Protein AF-A0A8S1JAG7-F1 (afdb_monomer_lite)

Sequence (318 aa):
MGDDEFESVVHGIMQAARVKKLKTREDKMRYVFERLDRDQSGTLTTHEIVHLARKLDPTADEAKIKESMRFLDKDGSDSVNEDEFVDTMVHFLRVIESQEDFDRTVAMLLQSTPPQSAKRFDEKIPRKYAALVSALPTTDVAKQILAEDVIAAMVDPSSNIALVDARRPEERAVSTIPNSVPVHLERDSSAPYGYRVAIQDAHGFDFLYETSPSSEDGGKSGLHTIIVAFCNTGERGGAAALSLSEHLCRKVHNLYGGLIHYFNIGGRLVDSEGQDIEALHPGSRKMAGYIVRKNCFPLLSLPADDRPPLLGQRLDQR

Organism: NCBI:txid121088

pLDDT: mean 76.04, std 18.07, range [33.41, 98.19]

Radius of gyration: 22.69 Å; chains: 1; bounding box: 54×62×62 Å

Foldseek 3Di:
DDPVVVVQVVVLVVLLVVLVVDDDLLSLQLSLVVQLPPVPPQWHALVSLVVLCCLVPVPQDPVNSVVVQPQLCPVPPNIHGSVSRSVSVVVVCPVPPDPVVSSVVSSSSNDPDFDPVLVVQCVVADVVLSVVLVPAPLNRPFAADELVVVVVLVPDPLHAEAEEELEDPVQVQFKDAPRHHYWYWDQDPPQPQRTATDPVPVVRVVCVDVSWDDPPDPDDDTHDYAAEFFYLQQNSSSSCQVNCCVVVVHHYHYHHRGPLRSLQVPRFIAHPVRHTDQAGDLVAPVSVVRRPDDHPHDRVPHDPDPDDPPPDDPPPDD

InterPro domains:
  IPR001763 Rhodanese-like domain [PF00581] (159-259)
  IPR001763 Rhodanese-like domain [PS50206] (157-271)
  IPR001763 Rhodanese-like domain [SM00450] (147-268)
  IPR002048 EF-hand domain [PF13499] (26-87)
  IPR002048 EF-hand domain [PS50222] (24-59)
  IPR002048 EF-hand domain [PS50222] (60-95)
  IPR002048 EF-hand domain [SM00054] (28-56)
  IPR002048 EF-hand domain [SM00054] (64-92)
  IPR002048 EF-hand domain [cd00051] (28-89)
  IPR011992 EF-hand domain pair [SSF47473] (5-93)
  IPR018247 EF-Hand 1, calcium-binding site [PS00018] (37-49)
  IPR018247 EF-Hand 1, calcium-binding site [PS00018] (73-85)
  IPR036873 Rhodanese-like domain superfamily [G3DSA:3.40.250.10] (128-271)
  IPR036873 Rhodanese-like domain superfamily [SSF52821] (134-273)

Secondary structure (DSSP, 8-state):
--HHHHHHHHHHHHHHHHHTT--SHHHHHHHHHHHH-SS--SEEEHHHHHHHHHHH-TT--HHHHHHHHHHH-SS--SEEEHHHHHHHHHHHGGG---HHHHHHHHHHHH-SS--THHHHHHTTS-HHHHHHHTTSTTTTTSPEE-HHHHHHHHH-TT--EEEEE-S-HHHHTT-B-TTPEE--EEE-TTSTTSEEE-TT-HHHHHHHHHTS--TTS-SS-----EEEEE-SSSHHHHHHHHHHHHHHTS-EEEETTHHHHHHHTT---B-TTS-B------SSHHHHTT--S---S-GGGS-S--PPPPTT------

Structure (mmCIF, N/CA/C/O backbone):
data_AF-A0A8S1JAG7-F1
#
_entry.id   AF-A0A8S1JAG7-F1
#
loop_
_atom_site.group_PDB
_atom_site.id
_atom_site.type_symbol
_atom_site.label_atom_id
_atom_site.label_alt_id
_atom_site.label_comp_id
_atom_site.label_asym_id
_atom_site.label_entity_id
_atom_site.label_seq_id
_atom_site.pdbx_PDB_ins_code
_atom_site.Cartn_x
_atom_site.Cartn_y
_atom_site.Cartn_z
_atom_site.occupancy
_atom_site.B_iso_or_equiv
_atom_site.auth_seq_id
_atom_site.auth_comp_id
_atom_site.auth_asym_id
_atom_site.auth_atom_id
_atom_site.pdbx_PDB_model_num
ATOM 1 N N . MET A 1 1 ? -24.283 -5.681 -11.793 1.00 46.06 1 MET A N 1
ATOM 2 C CA . MET A 1 1 ? -24.402 -5.218 -10.403 1.00 46.06 1 MET A CA 1
ATOM 3 C C . MET A 1 1 ? -25.369 -6.190 -9.768 1.00 46.06 1 MET A C 1
ATOM 5 O O . MET A 1 1 ? -26.485 -6.281 -10.261 1.00 46.06 1 MET A O 1
ATOM 9 N N . GLY A 1 2 ? -24.877 -7.058 -8.888 1.00 48.06 2 GLY A N 1
ATOM 10 C CA . GLY A 1 2 ? -25.733 -8.043 -8.222 1.00 48.06 2 GLY A CA 1
ATOM 11 C C . GLY A 1 2 ? -26.540 -7.362 -7.122 1.00 48.06 2 GLY A C 1
ATOM 12 O O . GLY A 1 2 ? -26.073 -6.370 -6.561 1.00 48.06 2 GLY A O 1
ATOM 13 N N . ASP A 1 3 ? -27.722 -7.884 -6.818 1.00 42.94 3 ASP A N 1
ATOM 14 C CA . ASP A 1 3 ? -28.602 -7.327 -5.785 1.00 42.94 3 ASP A CA 1
ATOM 15 C C . ASP A 1 3 ? -27.893 -7.255 -4.413 1.00 42.94 3 ASP A C 1
ATOM 17 O O . ASP A 1 3 ? -28.039 -6.272 -3.693 1.00 42.94 3 ASP A O 1
ATOM 21 N N . ASP A 1 4 ? -26.981 -8.189 -4.122 1.00 39.34 4 ASP A N 1
ATOM 22 C CA . ASP A 1 4 ? -26.162 -8.208 -2.897 1.00 39.34 4 ASP A CA 1
ATOM 23 C C . ASP A 1 4 ? -25.156 -7.041 -2.795 1.00 39.34 4 ASP A C 1
ATOM 25 O O . ASP A 1 4 ? -24.875 -6.520 -1.713 1.00 39.34 4 ASP A O 1
ATOM 29 N N . GLU A 1 5 ? -24.606 -6.600 -3.931 1.00 40.72 5 GLU A N 1
ATOM 30 C CA . GLU A 1 5 ? -23.675 -5.466 -3.998 1.00 40.72 5 GLU A CA 1
ATOM 31 C C . GLU A 1 5 ? -24.427 -4.146 -3.784 1.00 40.72 5 GLU A C 1
ATOM 33 O O . GLU A 1 5 ? -23.944 -3.240 -3.103 1.00 40.72 5 GLU A O 1
ATOM 38 N N . PHE A 1 6 ? -25.641 -4.055 -4.331 1.00 42.03 6 PHE A N 1
ATOM 39 C CA . PHE A 1 6 ? -26.518 -2.903 -4.164 1.00 42.03 6 PHE A CA 1
ATOM 40 C C . PHE A 1 6 ? -27.013 -2.776 -2.717 1.00 42.03 6 PHE A C 1
ATOM 42 O O . PHE A 1 6 ? -26.904 -1.694 -2.138 1.00 42.03 6 PHE A O 1
ATOM 49 N N . GLU A 1 7 ? -27.453 -3.873 -2.098 1.00 45.03 7 GLU A N 1
ATOM 50 C CA . GLU A 1 7 ? -27.903 -3.895 -0.700 1.00 45.03 7 GLU A CA 1
ATOM 51 C C . GLU A 1 7 ? -26.780 -3.539 0.282 1.00 45.03 7 GLU A C 1
ATOM 53 O O . GLU A 1 7 ? -26.973 -2.727 1.189 1.00 45.03 7 GLU A O 1
ATOM 58 N N . SER A 1 8 ? -25.562 -4.045 0.064 1.00 47.75 8 SER A N 1
ATOM 59 C CA . SER A 1 8 ? -24.396 -3.689 0.883 1.00 47.75 8 SER A CA 1
ATOM 60 C C . SER A 1 8 ? -24.064 -2.189 0.801 1.00 47.75 8 SER A C 1
ATOM 62 O O . SER A 1 8 ? -23.798 -1.536 1.817 1.00 47.75 8 SER A O 1
ATOM 64 N N . VAL A 1 9 ? -24.157 -1.600 -0.397 1.00 47.28 9 VAL A N 1
ATOM 65 C CA . VAL A 1 9 ? -23.918 -0.165 -0.621 1.00 47.28 9 VAL A CA 1
ATOM 66 C C . VAL A 1 9 ? -25.014 0.693 0.012 1.00 47.28 9 VAL A C 1
ATOM 68 O O . VAL A 1 9 ? -24.701 1.674 0.691 1.00 47.28 9 VAL A O 1
ATOM 71 N N . VAL A 1 10 ? -26.287 0.333 -0.165 1.00 50.06 10 VAL A N 1
ATOM 72 C CA . VAL A 1 10 ? -27.428 1.037 0.444 1.00 50.06 10 VAL A CA 1
ATOM 73 C C . VAL A 1 10 ? -27.327 0.982 1.966 1.00 50.06 10 VAL A C 1
ATOM 75 O O . VAL A 1 10 ? -27.450 2.011 2.634 1.00 50.06 10 VAL A O 1
ATOM 78 N N . HIS A 1 11 ? -27.005 -0.187 2.515 1.00 53.19 11 HIS A N 1
ATOM 79 C CA . HIS A 1 11 ? -26.803 -0.383 3.941 1.00 53.19 11 HIS A CA 1
ATOM 80 C C . HIS A 1 11 ? -25.626 0.453 4.475 1.00 53.19 11 HIS A C 1
ATOM 82 O O . HIS A 1 11 ? -25.758 1.097 5.517 1.00 53.19 11 HIS A O 1
ATOM 88 N N . GLY A 1 12 ? -24.505 0.536 3.750 1.00 53.62 12 GLY A N 1
ATOM 89 C CA . GLY A 1 12 ? -23.374 1.405 4.099 1.00 53.62 12 GLY A CA 1
ATOM 90 C C . GLY A 1 12 ? -23.713 2.904 4.055 1.00 53.62 12 GLY A C 1
ATOM 91 O O . GLY A 1 12 ? -23.338 3.656 4.959 1.00 53.62 12 GLY A O 1
ATOM 92 N N . ILE A 1 13 ? -24.483 3.348 3.053 1.00 51.62 13 ILE A N 1
ATOM 93 C CA . ILE A 1 13 ? -24.954 4.740 2.933 1.00 51.62 13 ILE A CA 1
ATOM 94 C C . ILE A 1 13 ? -25.908 5.090 4.083 1.00 51.62 13 ILE A C 1
ATOM 96 O O . ILE A 1 13 ? -25.760 6.146 4.705 1.00 51.62 13 ILE A O 1
ATOM 100 N N . MET A 1 14 ? -26.853 4.203 4.410 1.00 56.12 14 MET A N 1
ATOM 101 C CA . MET A 1 14 ? -27.780 4.392 5.530 1.00 56.12 14 MET A CA 1
ATOM 102 C C . MET A 1 14 ? -27.051 4.432 6.878 1.00 56.12 14 MET A C 1
ATOM 104 O O . MET A 1 14 ? -27.379 5.265 7.725 1.00 56.12 14 MET A O 1
ATOM 108 N N . GLN A 1 15 ? -26.028 3.592 7.067 1.00 60.75 15 GLN A N 1
ATOM 109 C CA . GLN A 1 15 ? -25.188 3.600 8.265 1.00 60.75 15 GLN A CA 1
ATOM 110 C C . GLN A 1 15 ? -24.430 4.921 8.431 1.00 60.75 15 GLN A C 1
ATOM 112 O O . GLN A 1 15 ? -24.528 5.555 9.481 1.00 60.75 15 GLN A O 1
ATOM 117 N N . ALA A 1 16 ? -23.728 5.379 7.391 1.00 55.59 16 ALA A N 1
ATOM 118 C CA . ALA A 1 16 ? -22.972 6.630 7.440 1.00 55.59 16 ALA A CA 1
ATOM 119 C C . ALA A 1 16 ? -23.885 7.852 7.654 1.00 55.59 16 ALA A C 1
ATOM 121 O O . ALA A 1 16 ? -23.540 8.777 8.393 1.00 55.59 16 ALA A O 1
ATOM 122 N N . ALA A 1 17 ? -25.077 7.849 7.048 1.00 58.31 17 ALA A N 1
ATOM 123 C CA . ALA A 1 17 ? -26.075 8.896 7.246 1.00 58.31 17 ALA A CA 1
ATOM 124 C C . ALA A 1 17 ? -26.641 8.914 8.676 1.00 58.31 17 ALA A C 1
ATOM 126 O O . ALA A 1 17 ? -26.961 9.987 9.191 1.00 58.31 17 ALA A O 1
ATOM 127 N N . ARG A 1 18 ? -26.757 7.749 9.328 1.00 68.12 18 ARG A N 1
ATOM 128 C CA . ARG A 1 18 ? -27.245 7.624 10.708 1.00 68.12 18 ARG A CA 1
ATOM 129 C C . ARG A 1 18 ? -26.190 8.077 11.720 1.00 68.12 18 ARG A C 1
ATOM 131 O O . ARG A 1 18 ? -26.524 8.893 12.570 1.00 68.12 18 ARG A O 1
ATOM 138 N N . VAL A 1 19 ? -24.919 7.696 11.552 1.00 66.00 19 VAL A N 1
ATOM 139 C CA . VAL A 1 19 ? -23.799 8.167 12.403 1.00 66.00 19 VAL A CA 1
ATOM 140 C C . VAL A 1 19 ? -23.661 9.691 12.372 1.00 66.00 19 VAL A C 1
ATOM 142 O O . VAL A 1 19 ? -23.500 10.314 13.418 1.00 66.00 19 VAL A O 1
ATOM 145 N N . LYS A 1 20 ? -23.804 10.316 11.193 1.00 66.31 20 LYS A N 1
ATOM 146 C CA . LYS A 1 20 ? -23.757 11.784 11.046 1.00 66.31 20 LYS A CA 1
ATOM 147 C C . LYS A 1 20 ? -24.877 12.528 11.783 1.00 66.31 20 LYS A C 1
ATOM 149 O O . LYS A 1 20 ? -24.737 13.722 12.032 1.00 66.31 20 LYS A O 1
ATOM 154 N N . LYS A 1 21 ? -25.993 11.864 12.107 1.00 75.31 21 LYS A N 1
ATOM 155 C CA . LYS A 1 21 ? -27.104 12.465 12.868 1.00 75.31 21 LYS A CA 1
ATOM 156 C C . LYS A 1 21 ? -26.901 12.393 14.384 1.00 75.31 21 LYS A C 1
ATOM 158 O O . LYS A 1 21 ? -27.560 13.142 15.103 1.00 75.31 21 LYS A O 1
ATOM 163 N N . LEU A 1 22 ? -26.015 11.521 14.864 1.00 80.69 22 LEU A N 1
ATOM 164 C CA . LEU A 1 22 ? -25.707 11.367 16.285 1.00 80.69 22 LEU A CA 1
ATOM 165 C C . LEU A 1 22 ? -24.781 12.507 16.726 1.00 80.69 22 LEU A C 1
ATOM 167 O O . LEU A 1 22 ? -23.768 12.780 16.079 1.00 80.69 22 LEU A O 1
ATOM 171 N N . LYS A 1 23 ? -25.149 13.210 17.803 1.00 76.31 23 LYS A N 1
ATOM 172 C CA . LYS A 1 23 ? -24.461 14.442 18.226 1.00 76.31 23 LYS A CA 1
ATOM 173 C C . LYS A 1 23 ? -23.352 14.186 19.239 1.00 76.31 23 LYS A C 1
ATOM 175 O O . LYS A 1 23 ? -22.338 14.877 19.198 1.00 76.31 23 LYS A O 1
ATOM 180 N N . THR A 1 24 ? -23.543 13.218 20.128 1.00 85.69 24 THR A N 1
ATOM 181 C CA . THR A 1 24 ? -22.613 12.935 21.227 1.00 85.69 24 THR A CA 1
ATOM 182 C C . THR A 1 24 ? -21.701 11.752 20.895 1.00 85.69 24 THR A C 1
ATOM 184 O O . THR A 1 24 ? -21.977 10.980 19.968 1.00 85.69 24 THR A O 1
ATOM 187 N N . ARG A 1 25 ? -20.576 11.627 21.608 1.00 84.44 25 ARG A N 1
ATOM 188 C CA . ARG A 1 25 ? -19.649 10.495 21.430 1.00 84.44 25 ARG A CA 1
ATOM 189 C C . ARG A 1 25 ? -20.276 9.212 21.972 1.00 84.44 25 ARG A C 1
ATOM 191 O O . ARG A 1 25 ? -20.141 8.160 21.359 1.00 84.44 25 ARG A O 1
ATOM 198 N N . GLU A 1 26 ? -21.024 9.347 23.055 1.00 86.31 26 GLU A N 1
ATOM 199 C CA . GLU A 1 26 ? -21.796 8.317 23.734 1.00 86.31 26 GLU A CA 1
ATOM 200 C C . GLU A 1 26 ? -22.840 7.715 22.786 1.00 86.31 26 GLU A C 1
ATOM 202 O O . GLU A 1 26 ? -22.856 6.506 22.586 1.00 86.31 26 GLU A O 1
ATOM 207 N N . ASP A 1 27 ? -23.640 8.546 22.105 1.00 85.19 27 ASP A N 1
ATOM 208 C CA . ASP A 1 27 ? -24.637 8.064 21.136 1.00 85.19 27 ASP A CA 1
ATOM 209 C C . ASP A 1 27 ? -23.985 7.294 19.979 1.00 85.19 27 ASP A C 1
ATOM 211 O O . ASP A 1 27 ? -24.523 6.297 19.498 1.00 85.19 27 ASP A O 1
ATOM 215 N N . LYS A 1 28 ? -22.812 7.750 19.524 1.00 84.81 28 LYS A N 1
ATOM 216 C CA . LYS A 1 28 ? -22.053 7.077 18.463 1.00 84.81 28 LYS A CA 1
ATOM 217 C C . LYS A 1 28 ? -21.522 5.726 18.925 1.00 84.81 28 LYS A C 1
ATOM 219 O O . LYS A 1 28 ? -21.567 4.787 18.140 1.00 84.81 28 LYS A O 1
ATOM 224 N N . MET A 1 29 ? -21.060 5.614 20.170 1.00 87.31 29 MET A N 1
ATOM 225 C CA . MET A 1 29 ? -20.597 4.343 20.734 1.00 87.31 29 MET A CA 1
ATOM 226 C C . MET A 1 29 ? -21.752 3.373 21.002 1.00 87.31 29 MET A C 1
ATOM 228 O O . MET A 1 29 ? -21.610 2.199 20.678 1.00 87.31 29 MET A O 1
ATOM 232 N N . ARG A 1 30 ? -22.921 3.847 21.457 1.00 85.88 30 ARG A N 1
ATOM 233 C CA . ARG A 1 30 ? -24.135 3.008 21.542 1.00 85.88 30 ARG A CA 1
ATOM 234 C C . ARG A 1 30 ? -24.530 2.452 20.183 1.00 85.88 30 ARG A C 1
ATOM 236 O O . ARG A 1 30 ? -24.795 1.268 20.041 1.00 85.88 30 ARG A O 1
ATOM 243 N N . TYR A 1 31 ? -24.483 3.285 19.146 1.00 83.50 31 TYR A N 1
ATOM 244 C CA . TYR A 1 31 ? -24.759 2.819 17.791 1.00 83.50 31 TYR A CA 1
ATOM 245 C C . TYR A 1 31 ? -23.714 1.813 17.274 1.00 83.50 31 TYR A C 1
ATOM 247 O O . TYR A 1 31 ? -24.047 0.940 16.478 1.00 83.50 31 TYR A O 1
ATOM 255 N N . VAL A 1 32 ? -22.453 1.915 17.710 1.00 83.00 32 VAL A N 1
ATOM 256 C CA . VAL A 1 32 ? -21.436 0.883 17.446 1.00 83.00 32 VAL A CA 1
ATOM 257 C C . VAL A 1 32 ? -21.793 -0.414 18.168 1.00 83.00 32 VAL A C 1
ATOM 259 O O . VAL A 1 32 ? -21.777 -1.462 17.530 1.00 83.00 32 VAL A O 1
ATOM 262 N N . PHE A 1 33 ? -22.182 -0.345 19.441 1.00 83.62 33 PHE A N 1
ATOM 263 C CA . PHE A 1 33 ? -22.614 -1.496 20.234 1.00 83.62 33 PHE A CA 1
ATOM 264 C C . PHE A 1 33 ? -23.796 -2.234 19.585 1.00 83.62 33 PHE A C 1
ATOM 266 O O . PHE A 1 33 ? -23.669 -3.416 19.283 1.00 83.62 33 PHE A O 1
ATOM 273 N N . GLU A 1 34 ? -24.871 -1.518 19.224 1.00 81.94 34 GLU A N 1
ATOM 274 C CA . GLU A 1 34 ? -26.049 -2.065 18.515 1.00 81.94 34 GLU A CA 1
ATOM 275 C C . GLU A 1 34 ? -25.691 -2.815 17.220 1.00 81.94 34 GLU A C 1
ATOM 277 O O . GLU A 1 34 ? -26.457 -3.636 16.719 1.00 81.94 34 GLU A O 1
ATOM 282 N N . ARG A 1 35 ? -24.557 -2.475 16.600 1.00 78.31 35 ARG A N 1
ATOM 283 C CA . ARG A 1 35 ? -24.095 -3.094 15.352 1.00 78.31 35 ARG A CA 1
ATOM 284 C C . ARG A 1 35 ? -23.159 -4.270 15.569 1.00 78.31 35 ARG A C 1
ATOM 286 O O . ARG A 1 35 ? -22.973 -5.061 14.639 1.00 78.31 35 ARG A O 1
ATOM 293 N N . LEU A 1 36 ? -22.551 -4.354 16.742 1.00 73.25 36 LEU A N 1
ATOM 294 C CA . LEU A 1 36 ? -21.674 -5.446 17.131 1.00 73.25 36 LEU A CA 1
ATOM 295 C C . LEU A 1 36 ? -22.444 -6.583 17.790 1.00 73.25 36 LEU A C 1
ATOM 297 O O . LEU A 1 36 ? -22.097 -7.727 17.515 1.00 73.25 36 LEU A O 1
ATOM 301 N N . ASP A 1 37 ? -23.486 -6.256 18.558 1.00 75.12 37 ASP A N 1
ATOM 302 C CA . ASP A 1 37 ? -24.441 -7.193 19.152 1.00 75.12 37 ASP A CA 1
ATOM 303 C C . ASP A 1 37 ? -25.353 -7.750 18.048 1.00 75.12 37 ASP A C 1
ATOM 305 O O . ASP A 1 37 ? -26.406 -7.198 17.709 1.00 75.12 37 ASP A O 1
ATOM 309 N N . ARG A 1 38 ? -24.876 -8.797 17.369 1.00 64.44 38 ARG A N 1
ATOM 310 C CA . ARG A 1 38 ? -25.553 -9.324 16.173 1.00 64.44 38 ARG A CA 1
ATOM 311 C C . ARG A 1 38 ? -26.775 -10.142 16.530 1.00 64.44 38 ARG A C 1
ATOM 313 O O . ARG A 1 38 ? -27.697 -10.221 15.715 1.00 64.44 38 ARG A O 1
ATOM 320 N N . ASP A 1 39 ? -26.738 -10.792 17.684 1.00 71.75 39 ASP A N 1
ATOM 321 C CA . ASP A 1 39 ? -27.829 -11.613 18.184 1.00 71.75 39 ASP A CA 1
ATOM 322 C C . ASP A 1 39 ? -28.828 -10.823 19.043 1.00 71.75 39 ASP A C 1
ATOM 324 O O . ASP A 1 39 ? -29.879 -11.367 19.384 1.00 71.75 39 ASP A O 1
ATOM 328 N N . GLN A 1 40 ? -28.568 -9.528 19.271 1.00 76.19 40 GLN A N 1
ATOM 329 C CA . GLN A 1 40 ? -29.403 -8.622 20.068 1.00 76.19 40 GLN A CA 1
ATOM 330 C C . GLN A 1 40 ? -29.593 -9.144 21.493 1.00 76.19 40 GLN A C 1
ATOM 332 O O . GLN A 1 40 ? -30.671 -9.011 22.083 1.00 76.19 40 GLN A O 1
ATOM 337 N N . SER A 1 41 ? -28.558 -9.784 22.031 1.00 78.75 41 SER A N 1
ATOM 338 C CA . SER A 1 41 ? -28.559 -10.333 23.383 1.00 78.75 41 SER A CA 1
ATOM 339 C C . SER A 1 41 ? -28.463 -9.245 24.456 1.00 78.75 41 SER A C 1
ATOM 341 O O . SER A 1 41 ? -28.780 -9.507 25.618 1.00 78.75 41 SER A O 1
ATOM 343 N N . GLY A 1 42 ? -28.093 -8.015 24.080 1.00 81.44 42 GLY A N 1
ATOM 344 C CA . GLY A 1 42 ? -27.888 -6.890 24.991 1.00 81.44 42 GLY A CA 1
ATOM 345 C C . GLY A 1 42 ? -26.518 -6.903 25.672 1.00 81.44 42 GLY A C 1
ATOM 346 O O . GLY A 1 42 ? -26.238 -6.029 26.494 1.00 81.44 42 GLY A O 1
ATOM 347 N N . THR A 1 43 ? -25.659 -7.866 25.332 1.00 86.25 43 THR A N 1
ATOM 348 C CA . THR A 1 43 ? -24.262 -7.941 25.761 1.00 86.25 43 THR A CA 1
ATOM 349 C C . THR A 1 43 ? -23.387 -8.387 24.592 1.00 86.25 43 THR A C 1
ATOM 351 O O . THR A 1 43 ? -23.834 -9.071 23.684 1.00 86.25 43 THR A O 1
ATOM 354 N N . LEU A 1 44 ? -22.118 -7.989 24.587 1.00 82.56 44 LEU A N 1
ATOM 355 C CA . LEU A 1 44 ? -21.144 -8.461 23.615 1.00 82.56 44 LEU A CA 1
ATOM 356 C C . LEU A 1 44 ? -20.410 -9.660 24.184 1.00 82.56 44 LEU A C 1
ATOM 358 O O . LEU A 1 44 ? -19.731 -9.584 25.214 1.00 82.56 44 LEU A O 1
ATOM 362 N N . THR A 1 45 ? -20.511 -10.767 23.468 1.00 79.31 45 THR A N 1
ATOM 363 C CA . THR A 1 45 ? -19.750 -11.970 23.778 1.00 79.31 45 THR A CA 1
ATOM 364 C C . THR A 1 45 ? -18.281 -11.793 23.397 1.00 79.31 45 THR A C 1
ATOM 366 O O . THR A 1 45 ? -17.916 -10.995 22.525 1.00 79.31 45 THR A O 1
ATOM 369 N N . THR A 1 46 ? -17.403 -12.614 23.981 1.00 73.69 46 THR A N 1
ATOM 370 C CA . THR A 1 46 ? -15.982 -12.640 23.599 1.00 73.69 46 THR A CA 1
ATOM 371 C C . THR A 1 46 ? -15.803 -12.829 22.091 1.00 73.69 46 THR A C 1
ATOM 373 O O . THR A 1 46 ? -14.916 -12.226 21.501 1.00 73.69 46 THR A O 1
ATOM 376 N N . HIS A 1 47 ? -16.657 -13.620 21.437 1.00 67.75 47 HIS A N 1
ATOM 377 C CA . HIS A 1 47 ? -16.577 -13.861 19.996 1.00 67.75 47 HIS A CA 1
ATOM 378 C C . HIS A 1 47 ? -16.871 -12.600 19.160 1.00 67.75 47 HIS A C 1
ATOM 380 O O . HIS A 1 47 ? -16.217 -12.357 18.143 1.00 67.75 47 HIS A O 1
ATOM 386 N N . GLU A 1 48 ? -17.811 -11.761 19.592 1.00 73.81 48 GLU A N 1
ATOM 387 C CA . GLU A 1 48 ? -18.136 -10.497 18.918 1.00 73.81 48 GLU A CA 1
ATOM 388 C C . GLU A 1 48 ? -17.045 -9.445 19.133 1.00 73.81 48 GLU A C 1
ATOM 390 O O . GLU A 1 48 ? -16.667 -8.739 18.193 1.00 73.81 48 GLU A O 1
ATOM 395 N N . ILE A 1 49 ? -16.445 -9.416 20.325 1.00 74.44 49 ILE A N 1
ATOM 396 C CA . ILE A 1 49 ? -15.292 -8.559 20.627 1.00 74.44 49 ILE A CA 1
ATOM 397 C C . ILE A 1 49 ? -14.039 -9.026 19.886 1.00 74.44 49 ILE A C 1
ATOM 399 O O . ILE A 1 49 ? -13.313 -8.189 19.362 1.00 74.44 49 ILE A O 1
ATOM 403 N N . VAL A 1 50 ? -13.801 -10.335 19.744 1.00 65.69 50 VAL A N 1
ATOM 404 C CA . VAL A 1 50 ? -12.732 -10.894 18.890 1.00 65.69 50 VAL A CA 1
ATOM 405 C C . VAL A 1 50 ? -12.885 -10.393 17.456 1.00 65.69 50 VAL A C 1
ATOM 407 O O . VAL A 1 50 ? -11.900 -10.001 16.826 1.00 65.69 50 VAL A O 1
ATOM 410 N N . HIS A 1 51 ? -14.114 -10.386 16.933 1.00 63.50 51 HIS A N 1
ATOM 411 C CA . HIS A 1 51 ? -14.391 -9.913 15.578 1.00 63.50 51 HIS A CA 1
ATOM 412 C C . HIS A 1 51 ? -14.093 -8.417 15.417 1.00 63.50 51 HIS A C 1
ATOM 414 O O . HIS A 1 51 ? -13.579 -8.004 14.378 1.00 63.50 51 HIS A O 1
ATOM 420 N N . LEU A 1 52 ? -14.375 -7.606 16.439 1.00 66.56 52 LEU A N 1
ATOM 421 C CA . LEU A 1 52 ? -14.021 -6.185 16.472 1.00 66.56 52 LEU A CA 1
ATOM 422 C C . LEU A 1 52 ? -12.510 -5.963 16.623 1.00 66.56 52 LEU A C 1
ATOM 424 O O . LEU A 1 52 ? -11.917 -5.194 15.870 1.00 66.56 52 LEU A O 1
ATOM 428 N N . ALA A 1 53 ? -11.886 -6.649 17.578 1.00 66.50 53 ALA A N 1
ATOM 429 C CA . ALA A 1 53 ? -10.473 -6.525 17.902 1.00 66.50 53 ALA A CA 1
ATOM 430 C C . ALA A 1 53 ? -9.610 -6.883 16.693 1.00 66.50 53 ALA A C 1
ATOM 432 O O . ALA A 1 53 ? -8.728 -6.116 16.338 1.00 66.50 53 ALA A O 1
ATOM 433 N N . ARG A 1 54 ? -9.947 -7.962 15.977 1.00 58.88 54 ARG A N 1
ATOM 434 C CA . ARG A 1 54 ? -9.268 -8.350 14.731 1.00 58.88 54 ARG A CA 1
ATOM 435 C C . ARG A 1 54 ? -9.517 -7.403 13.558 1.00 58.88 54 ARG A C 1
ATOM 437 O O . ARG A 1 54 ? -8.755 -7.409 12.601 1.00 58.88 54 ARG A O 1
ATOM 444 N N . LYS A 1 55 ? -10.583 -6.599 13.586 1.00 57.38 55 LYS A N 1
ATOM 445 C CA . LYS A 1 55 ? -10.802 -5.548 12.578 1.00 57.38 55 LYS A CA 1
ATOM 446 C C . LYS A 1 55 ? -9.960 -4.307 12.846 1.00 57.38 55 LYS A C 1
ATOM 448 O O . LYS A 1 55 ? -9.529 -3.658 11.898 1.00 57.38 55 LYS A O 1
ATOM 453 N N . LEU A 1 56 ? -9.774 -3.966 14.117 1.00 58.56 56 LEU A N 1
ATOM 454 C CA . LEU A 1 56 ? -8.959 -2.829 14.543 1.00 58.56 56 LEU A CA 1
ATOM 455 C C . LEU A 1 56 ? -7.466 -3.155 14.509 1.00 58.56 56 LEU A C 1
ATOM 457 O O . LEU A 1 56 ? -6.662 -2.321 14.107 1.00 58.56 56 LEU A 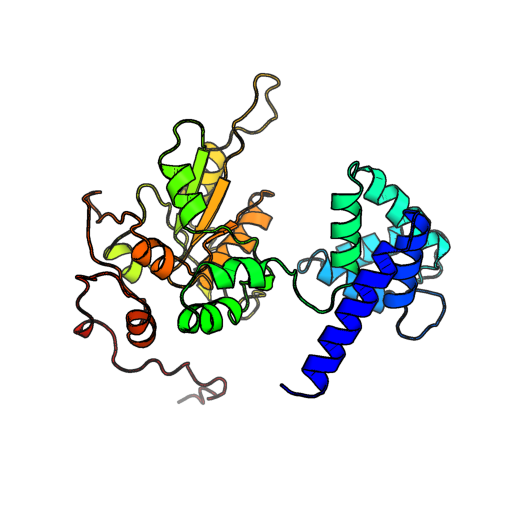O 1
ATOM 461 N N . ASP A 1 57 ? -7.127 -4.379 14.896 1.00 56.66 57 ASP A N 1
ATOM 462 C CA . ASP A 1 57 ? -5.794 -4.957 14.889 1.00 56.66 57 ASP A CA 1
ATOM 463 C C . ASP A 1 57 ? -5.883 -6.417 14.402 1.00 56.66 57 ASP A C 1
ATOM 465 O O . ASP A 1 57 ? -6.105 -7.336 15.195 1.00 56.66 57 ASP A O 1
ATOM 469 N N . PRO A 1 58 ? -5.702 -6.668 13.093 1.00 53.56 58 PRO A N 1
ATOM 470 C CA . PRO A 1 58 ? -5.674 -8.021 12.533 1.00 53.56 58 PRO A CA 1
ATOM 471 C C . PRO A 1 58 ? -4.607 -8.947 13.137 1.00 53.56 58 PRO A C 1
ATOM 473 O O . PRO A 1 58 ? -4.694 -10.159 12.944 1.00 53.56 58 PRO A O 1
ATOM 476 N N . THR A 1 59 ? -3.629 -8.404 13.874 1.00 51.62 59 THR A N 1
ATOM 477 C CA . THR A 1 59 ? -2.578 -9.155 14.583 1.00 51.62 59 THR A CA 1
ATOM 478 C C . THR A 1 59 ? -2.915 -9.443 16.047 1.00 51.62 59 THR A C 1
ATOM 480 O O . THR A 1 59 ? -2.105 -10.046 16.755 1.00 51.62 59 THR A O 1
ATOM 483 N N . ALA A 1 60 ? -4.101 -9.035 16.514 1.00 59.34 60 ALA A N 1
ATOM 484 C CA . ALA A 1 60 ? -4.561 -9.300 17.868 1.00 59.34 60 ALA A CA 1
ATOM 485 C C . ALA A 1 60 ? -4.648 -10.815 18.110 1.00 59.34 60 ALA A C 1
ATOM 487 O O . ALA A 1 60 ? -5.501 -11.524 17.560 1.00 59.34 60 ALA A O 1
ATOM 488 N N . ASP A 1 61 ? -3.731 -11.311 18.937 1.00 68.69 61 ASP A N 1
ATOM 489 C CA . ASP A 1 61 ? -3.709 -12.693 19.382 1.00 68.69 61 ASP A CA 1
ATOM 490 C C . ASP A 1 61 ? -4.756 -12.934 20.478 1.00 68.69 61 ASP A C 1
ATOM 492 O O . ASP A 1 61 ? -5.373 -12.022 21.035 1.00 68.69 61 ASP A O 1
ATOM 496 N N . GLU A 1 62 ? -4.992 -14.205 20.784 1.00 71.00 62 GLU A N 1
ATOM 497 C CA . GLU A 1 62 ? -5.994 -14.606 21.772 1.00 71.00 62 GLU A CA 1
ATOM 498 C C . GLU A 1 62 ? -5.682 -14.044 23.173 1.00 71.00 62 GLU A C 1
ATOM 500 O O . GLU A 1 62 ? -6.597 -13.787 23.955 1.00 71.00 62 GLU A O 1
ATOM 505 N N . ALA A 1 63 ? -4.404 -13.778 23.470 1.00 73.00 63 ALA A N 1
ATOM 506 C CA . ALA A 1 63 ? -3.960 -13.177 24.723 1.00 73.00 63 ALA A CA 1
ATOM 507 C C . ALA A 1 63 ? -4.353 -11.693 24.826 1.00 73.00 63 ALA A C 1
ATOM 509 O O . ALA A 1 63 ? -4.993 -11.313 25.807 1.00 73.00 63 ALA A O 1
ATOM 510 N N . LYS A 1 64 ? -4.060 -10.879 23.803 1.00 67.88 64 LYS A N 1
ATOM 511 C CA . LYS A 1 64 ? -4.452 -9.461 23.722 1.00 67.88 64 LYS A CA 1
ATOM 512 C C . LYS A 1 64 ? -5.964 -9.287 23.691 1.00 67.88 64 LYS A C 1
ATOM 514 O O . LYS A 1 64 ? -6.495 -8.352 24.289 1.00 67.88 64 LYS A O 1
ATOM 519 N N . ILE A 1 65 ? -6.679 -10.189 23.019 1.00 69.81 65 ILE A N 1
ATOM 520 C CA . ILE A 1 65 ? -8.143 -10.136 22.981 1.00 69.81 65 ILE A CA 1
ATOM 521 C C . ILE A 1 65 ? -8.730 -10.471 24.354 1.00 69.81 65 ILE A C 1
ATOM 523 O O . ILE A 1 65 ? -9.650 -9.798 24.808 1.00 69.81 65 ILE A O 1
ATOM 527 N N . LYS A 1 66 ? -8.170 -11.460 25.057 1.00 75.69 66 LYS A N 1
ATOM 528 C CA . LYS A 1 66 ? -8.585 -11.805 26.422 1.00 75.69 66 LYS A CA 1
ATOM 529 C C . LYS A 1 66 ? -8.242 -10.708 27.431 1.00 75.69 66 LYS A C 1
ATOM 531 O O . LYS A 1 66 ? -8.996 -10.492 28.374 1.00 75.69 66 LYS A O 1
ATOM 536 N N . GLU A 1 67 ? -7.135 -10.001 27.232 1.00 76.31 67 GLU A N 1
ATOM 537 C CA . GLU A 1 67 ? -6.790 -8.803 28.002 1.00 76.31 67 GLU A CA 1
ATOM 538 C C . GLU A 1 67 ? -7.767 -7.654 27.719 1.00 76.31 67 GLU A C 1
ATOM 540 O O . GLU A 1 67 ? -8.273 -7.040 28.655 1.00 76.31 67 GLU A O 1
ATOM 545 N N . SER A 1 68 ? -8.118 -7.433 26.450 1.00 74.12 68 SER A N 1
ATOM 546 C CA . SER A 1 68 ? -9.118 -6.436 26.046 1.00 74.12 68 SER A CA 1
ATOM 547 C C . SER A 1 68 ? -10.499 -6.753 26.621 1.00 74.12 68 SER A C 1
ATOM 549 O O . SER A 1 68 ? -11.185 -5.856 27.098 1.00 74.12 68 SER A O 1
ATOM 551 N N . MET A 1 69 ? -10.882 -8.034 26.640 1.00 77.81 69 MET A N 1
ATOM 552 C CA . MET A 1 69 ? -12.114 -8.505 27.271 1.00 77.81 69 MET A CA 1
ATOM 553 C C . MET A 1 69 ? -12.118 -8.183 28.765 1.00 77.81 69 MET A C 1
ATOM 555 O O . MET A 1 69 ? -13.047 -7.551 29.238 1.00 77.81 69 MET A O 1
ATOM 559 N N . ARG A 1 70 ? -11.045 -8.524 29.489 1.00 81.31 70 ARG A N 1
ATOM 560 C CA . ARG A 1 70 ? -10.902 -8.216 30.926 1.00 81.31 70 ARG A CA 1
ATOM 561 C C . ARG A 1 70 ? -10.894 -6.723 31.238 1.00 81.31 70 ARG A C 1
ATOM 563 O O . ARG A 1 70 ? -11.186 -6.335 32.360 1.00 81.31 70 ARG A O 1
ATOM 570 N N . PHE A 1 71 ? -10.471 -5.900 30.286 1.00 79.19 71 PHE A N 1
ATOM 571 C CA . PHE A 1 71 ? -10.483 -4.452 30.442 1.00 79.19 71 PHE A CA 1
AT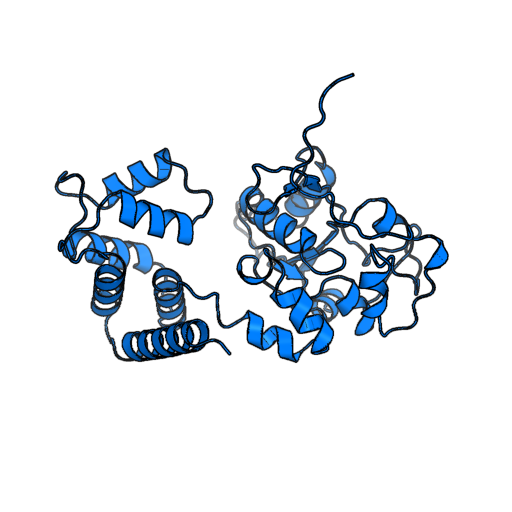OM 572 C C . PHE A 1 71 ? -11.888 -3.862 30.254 1.00 79.19 71 PHE A C 1
ATOM 574 O O . PHE A 1 71 ? -12.218 -2.858 30.884 1.00 79.19 71 PHE A O 1
ATOM 581 N N . LEU A 1 72 ? -12.697 -4.472 29.384 1.00 81.25 72 LEU A N 1
ATOM 582 C CA . LEU A 1 72 ? -14.066 -4.051 29.095 1.00 81.25 72 LEU A CA 1
ATOM 583 C C . LEU A 1 72 ? -15.073 -4.597 30.118 1.00 81.25 72 LEU A C 1
ATOM 585 O O . LEU A 1 72 ? -15.927 -3.841 30.566 1.00 81.25 72 LEU A O 1
ATOM 589 N N . ASP A 1 73 ? -14.941 -5.870 30.486 1.00 84.69 73 ASP A N 1
ATOM 590 C CA . ASP A 1 73 ? -15.769 -6.590 31.459 1.00 84.69 73 ASP A CA 1
ATOM 591 C C . ASP A 1 73 ? -15.357 -6.203 32.889 1.00 84.69 73 ASP A C 1
ATOM 593 O O . ASP A 1 73 ? -14.415 -6.757 33.466 1.00 84.69 73 ASP A O 1
ATOM 597 N N . LYS A 1 74 ? -16.011 -5.176 33.440 1.00 81.62 74 LYS A N 1
ATOM 598 C CA . LYS A 1 74 ? -15.679 -4.617 34.760 1.00 81.62 74 LYS A CA 1
ATOM 599 C C . LYS A 1 74 ? -16.360 -5.388 35.880 1.00 81.62 74 LYS A C 1
ATOM 601 O O . LYS A 1 74 ? -15.859 -5.371 37.008 1.00 81.62 74 LYS A O 1
ATOM 606 N N . ASP A 1 75 ? -17.502 -6.002 35.590 1.00 83.12 75 ASP A N 1
ATOM 607 C CA . ASP A 1 75 ? -18.278 -6.773 36.555 1.00 83.12 75 ASP A CA 1
ATOM 608 C C . ASP A 1 75 ? -17.898 -8.264 36.611 1.00 83.12 75 ASP A C 1
ATOM 610 O O . ASP A 1 75 ? -18.263 -8.950 37.572 1.00 83.12 75 ASP A O 1
ATOM 614 N N . GLY A 1 76 ? -17.075 -8.736 35.671 1.00 82.81 76 GLY A N 1
ATOM 615 C CA . GLY A 1 76 ? -16.584 -10.110 35.608 1.00 82.81 76 GLY A CA 1
ATOM 616 C C . GLY A 1 76 ? -17.649 -11.093 35.127 1.00 82.81 76 GLY A C 1
ATOM 617 O O . GLY A 1 76 ? -17.646 -12.248 35.560 1.00 82.81 76 GLY A O 1
ATOM 618 N N . SER A 1 77 ? -18.587 -10.634 34.296 1.00 82.25 77 SER A N 1
ATOM 619 C CA . SER A 1 77 ? -19.686 -11.438 33.756 1.00 82.25 77 SER A CA 1
ATOM 620 C C . SER A 1 77 ? -19.288 -12.315 32.563 1.00 82.25 77 SER A C 1
ATOM 622 O O . SER A 1 77 ? -20.134 -13.051 32.050 1.00 82.25 77 SER A O 1
ATOM 624 N N . ASP A 1 78 ? -18.025 -12.260 32.119 1.00 81.44 78 ASP A N 1
ATOM 625 C CA . ASP A 1 78 ? -17.517 -12.878 30.885 1.00 81.44 78 ASP A CA 1
ATOM 626 C C . ASP A 1 78 ? -18.254 -12.380 29.616 1.00 81.44 78 ASP A C 1
ATOM 628 O O . ASP A 1 78 ? -18.175 -12.980 28.537 1.00 81.44 78 ASP A O 1
ATOM 632 N N . SER A 1 79 ? -18.945 -11.242 29.725 1.00 83.81 79 SER A N 1
ATOM 633 C CA . SER A 1 79 ? -19.646 -10.528 28.657 1.00 83.81 79 SER A CA 1
ATOM 634 C C . SER A 1 79 ? -19.491 -9.022 28.871 1.00 83.81 79 SER A C 1
ATOM 636 O O . SER A 1 79 ? -19.159 -8.600 29.968 1.00 83.81 79 SER A O 1
ATOM 638 N N . VAL A 1 80 ? -19.686 -8.202 27.838 1.00 87.81 80 VAL A N 1
ATOM 639 C CA . VAL A 1 80 ? -19.590 -6.738 27.982 1.00 87.81 80 VAL A CA 1
ATOM 640 C C . VAL A 1 80 ? -20.945 -6.118 27.709 1.00 87.81 80 VAL A C 1
ATOM 642 O O . VAL A 1 80 ? -21.464 -6.239 26.601 1.00 87.81 80 VAL A O 1
ATOM 645 N N . ASN A 1 81 ? -21.527 -5.439 28.690 1.00 88.94 81 ASN A N 1
ATOM 646 C CA . ASN A 1 81 ? -22.800 -4.749 28.492 1.00 88.94 81 ASN A CA 1
ATOM 647 C C . ASN A 1 81 ? -22.621 -3.380 27.797 1.00 88.94 81 ASN A C 1
ATOM 649 O O . ASN A 1 81 ? -21.505 -2.895 27.590 1.00 88.94 81 ASN A O 1
ATOM 653 N N . GLU A 1 82 ? -23.732 -2.760 27.387 1.00 88.88 82 GLU A N 1
ATOM 654 C CA . GLU A 1 82 ? -23.716 -1.485 26.654 1.00 88.88 82 GLU A CA 1
ATOM 655 C C . GLU A 1 82 ? -22.972 -0.380 27.419 1.00 88.88 82 GLU A C 1
ATOM 657 O O . GLU A 1 82 ? -22.124 0.306 26.843 1.00 88.88 82 GLU A O 1
ATOM 662 N N . ASP A 1 83 ? -23.256 -0.231 28.713 1.00 87.75 83 ASP A N 1
ATOM 663 C CA . ASP A 1 83 ? -22.673 0.820 29.548 1.00 87.75 83 ASP A CA 1
ATOM 664 C C . ASP A 1 83 ? -21.160 0.623 29.704 1.00 87.75 83 ASP A C 1
ATOM 666 O O . ASP A 1 83 ? -20.385 1.570 29.553 1.00 87.75 83 ASP A O 1
ATOM 670 N N . GLU A 1 84 ? -20.715 -0.616 29.921 1.00 87.12 84 GLU A N 1
ATOM 671 C CA . GLU A 1 84 ? -19.297 -0.972 29.988 1.00 87.12 84 GLU A CA 1
ATOM 672 C C . GLU A 1 84 ? -18.556 -0.654 28.690 1.00 87.12 84 GLU A C 1
ATOM 674 O O . GLU A 1 84 ? -17.463 -0.069 28.720 1.00 87.12 84 GLU A O 1
ATOM 679 N N . PHE A 1 85 ? -19.156 -0.993 27.547 1.00 87.56 85 PHE A N 1
ATOM 680 C CA . PHE A 1 85 ? -18.588 -0.715 26.235 1.00 87.56 85 PHE A CA 1
ATOM 681 C C . PHE A 1 85 ? -18.501 0.792 25.974 1.00 87.56 85 PHE A C 1
ATOM 683 O O . PHE A 1 85 ? -17.439 1.300 25.603 1.00 87.56 85 PHE A O 1
ATOM 690 N N . VAL A 1 86 ? -19.598 1.524 26.183 1.00 87.50 86 VAL A N 1
ATOM 691 C CA . VAL A 1 86 ? -19.680 2.964 25.908 1.00 87.50 86 VAL A CA 1
ATOM 692 C C . VAL A 1 86 ? -18.726 3.741 26.800 1.00 87.50 86 VAL A C 1
ATOM 694 O O . VAL A 1 86 ? -17.928 4.521 26.277 1.00 87.50 86 VAL A O 1
ATOM 697 N N . ASP A 1 87 ? -18.742 3.507 28.113 1.00 85.06 87 ASP A N 1
ATOM 698 C CA . ASP A 1 87 ? -17.863 4.215 29.047 1.00 85.06 87 ASP A CA 1
ATOM 699 C C . ASP A 1 87 ? -16.396 3.989 28.697 1.00 85.06 87 ASP A C 1
ATOM 701 O O . ASP A 1 87 ? -15.593 4.928 28.666 1.00 85.06 87 ASP A O 1
ATOM 705 N N . THR A 1 88 ? -16.039 2.741 28.401 1.00 82.81 88 THR A N 1
ATOM 706 C CA . THR A 1 88 ? -14.656 2.374 28.114 1.00 82.81 88 THR A CA 1
ATOM 707 C C . THR A 1 88 ? -14.195 2.945 26.777 1.00 82.81 88 THR A C 1
ATOM 709 O O . THR A 1 88 ? -13.115 3.532 26.709 1.00 82.81 88 THR A O 1
ATOM 712 N N . MET A 1 89 ? -15.010 2.860 25.722 1.00 81.81 89 MET A N 1
ATOM 713 C CA . MET A 1 89 ? -14.655 3.392 24.402 1.00 81.81 89 MET A CA 1
ATOM 714 C C . MET A 1 89 ? -14.652 4.917 24.366 1.00 81.81 89 MET A C 1
ATOM 716 O O . MET A 1 89 ? -13.742 5.511 23.785 1.00 81.81 89 MET A O 1
ATOM 720 N N . VAL A 1 90 ? -15.604 5.576 25.031 1.00 82.69 90 VAL A N 1
ATOM 721 C CA . VAL A 1 90 ? -15.597 7.038 25.163 1.00 82.69 90 VAL A CA 1
ATOM 722 C C . VAL A 1 90 ? -14.359 7.487 25.924 1.00 82.69 90 VAL A C 1
ATOM 724 O O . VAL A 1 90 ? -13.707 8.429 25.479 1.00 82.69 90 VAL A O 1
ATOM 727 N N . HIS A 1 91 ? -14.003 6.817 27.026 1.00 79.06 91 HIS A N 1
ATOM 728 C CA . HIS A 1 91 ? -12.804 7.131 27.799 1.00 79.06 91 HIS A CA 1
ATOM 729 C C . HIS A 1 91 ? -11.517 6.898 26.995 1.00 79.06 91 HIS A C 1
ATOM 731 O O . HIS A 1 91 ? -10.645 7.766 26.968 1.00 79.06 91 HIS A O 1
ATOM 737 N N . PHE A 1 92 ? -11.408 5.759 26.310 1.00 76.94 92 PHE A N 1
ATOM 738 C CA . PHE A 1 92 ? -10.248 5.390 25.499 1.00 76.94 92 PHE A CA 1
ATOM 739 C C . PHE A 1 92 ? -10.031 6.358 24.327 1.00 76.94 92 PHE A C 1
ATOM 741 O O . PHE A 1 92 ? -8.919 6.823 24.088 1.00 76.94 92 PHE A O 1
ATOM 748 N N . LEU A 1 93 ? -11.107 6.752 23.641 1.00 76.94 93 LEU A N 1
ATOM 749 C CA . LEU A 1 93 ? -11.057 7.662 22.494 1.00 76.94 93 LEU A CA 1
ATOM 750 C C . LEU A 1 93 ? -11.026 9.152 22.887 1.00 76.94 93 LEU A C 1
ATOM 752 O O . LEU A 1 93 ? -11.127 10.016 22.012 1.00 76.94 93 LEU A O 1
ATOM 756 N N . ARG A 1 94 ? -10.847 9.496 24.174 1.00 77.81 94 ARG A N 1
ATOM 757 C CA . ARG A 1 94 ? -10.648 10.896 24.614 1.00 77.81 94 ARG A CA 1
ATOM 758 C C . ARG A 1 94 ? -9.422 11.546 23.986 1.00 77.81 94 ARG A C 1
ATOM 760 O O . ARG A 1 94 ? -9.442 12.750 23.769 1.00 77.81 94 ARG A O 1
ATOM 767 N N . VAL A 1 95 ? -8.405 10.749 23.656 1.00 71.19 95 VAL A N 1
ATOM 768 C CA . VAL A 1 95 ? -7.174 11.208 22.988 1.00 71.19 95 VAL A CA 1
ATOM 769 C C . VAL A 1 95 ? -7.428 11.780 21.592 1.00 71.19 95 VAL A C 1
ATOM 771 O O . VAL A 1 95 ? -6.604 12.518 21.064 1.00 71.19 95 VAL A O 1
ATOM 774 N N . ILE A 1 96 ? -8.570 11.450 20.983 1.00 73.69 96 ILE A N 1
ATOM 775 C CA . ILE A 1 96 ? -8.979 12.014 19.704 1.00 73.69 96 ILE A CA 1
ATOM 776 C C . ILE A 1 96 ? -9.676 13.348 19.977 1.00 73.69 96 ILE A C 1
ATOM 778 O O . ILE A 1 96 ? -10.830 13.384 20.410 1.00 73.69 96 ILE A O 1
ATOM 782 N N . GLU A 1 97 ? -8.974 14.451 19.730 1.00 73.56 97 GLU A N 1
ATOM 783 C CA . GLU A 1 97 ? -9.485 15.805 19.977 1.00 73.56 97 GLU A CA 1
ATOM 784 C C . GLU A 1 97 ? -10.440 16.276 18.866 1.00 73.56 97 GLU A C 1
ATOM 786 O O . GLU A 1 97 ? -11.468 16.897 19.140 1.00 73.56 97 GLU A O 1
ATOM 791 N N . SER A 1 98 ? -10.149 15.929 17.609 1.00 79.50 98 SER A N 1
ATOM 792 C CA . SER A 1 98 ? -10.956 16.323 16.450 1.00 79.50 98 SER A CA 1
ATOM 793 C C . SER A 1 98 ? -12.223 15.475 16.305 1.00 79.50 98 SER A C 1
ATOM 795 O O . SER A 1 98 ? -12.173 14.244 16.283 1.00 79.50 98 SER A O 1
ATOM 797 N N . GLN A 1 99 ? -13.367 16.137 16.108 1.00 73.62 99 GLN A N 1
ATOM 798 C CA . GLN A 1 99 ? -14.632 15.464 15.803 1.00 73.62 99 GLN A CA 1
ATOM 799 C C . GLN A 1 99 ? -14.562 14.675 14.484 1.00 73.62 99 GLN A C 1
ATOM 801 O O . GLN A 1 99 ? -15.158 13.607 14.381 1.00 73.62 99 GLN A O 1
ATOM 806 N N . GLU A 1 100 ? -13.814 15.160 13.487 1.00 73.94 100 GLU A N 1
ATOM 807 C CA . GLU A 1 100 ? -13.656 14.459 12.205 1.00 73.94 100 GLU A CA 1
ATOM 808 C C . GLU A 1 100 ? -12.863 13.158 12.353 1.00 73.94 100 GLU A C 1
ATOM 810 O O . GLU A 1 100 ? -13.187 12.156 11.717 1.00 73.94 100 GLU A O 1
ATOM 815 N N . ASP A 1 101 ? -11.831 13.154 13.196 1.00 73.56 101 ASP A N 1
ATOM 816 C CA . ASP A 1 101 ? -11.038 11.953 13.469 1.00 73.56 101 ASP A CA 1
ATOM 817 C C . ASP A 1 101 ? -11.829 10.944 14.294 1.00 73.56 101 ASP A C 1
ATOM 819 O O . ASP A 1 101 ? -11.768 9.746 14.024 1.00 73.56 101 ASP A O 1
ATOM 823 N N . PHE A 1 102 ? -12.646 11.424 15.233 1.00 80.56 102 PHE A N 1
ATOM 824 C CA . PHE A 1 102 ? -13.549 10.567 15.989 1.00 80.56 102 PHE A CA 1
ATOM 825 C C . PHE A 1 102 ? -14.574 9.901 15.061 1.00 80.56 102 PHE A C 1
ATOM 827 O O . PHE A 1 102 ? -14.760 8.686 15.110 1.00 80.56 102 PHE A O 1
ATOM 834 N N . ASP A 1 103 ? -15.174 10.671 14.152 1.00 76.06 103 ASP A N 1
ATOM 835 C CA . ASP A 1 103 ? -16.151 10.168 13.182 1.00 76.06 103 ASP A CA 1
ATOM 836 C C . ASP A 1 103 ? -15.536 9.173 12.200 1.00 76.06 103 ASP A C 1
ATOM 838 O O . ASP A 1 103 ? -16.190 8.202 11.811 1.00 76.06 103 ASP A O 1
ATOM 842 N N . ARG A 1 104 ? -14.263 9.367 11.837 1.00 72.19 104 ARG A N 1
ATOM 843 C CA . ARG A 1 104 ? -13.495 8.392 11.056 1.00 72.19 104 ARG A CA 1
ATOM 844 C C . ARG A 1 104 ? -13.298 7.086 11.817 1.00 72.19 104 ARG A C 1
ATOM 846 O O . ARG A 1 104 ? -13.567 6.030 11.251 1.00 72.19 104 ARG A O 1
ATOM 853 N N . THR A 1 105 ? -12.892 7.144 13.082 1.00 74.69 105 THR A N 1
ATOM 854 C CA . THR A 1 105 ? -12.711 5.950 13.922 1.00 74.69 105 THR A CA 1
ATOM 855 C C . THR A 1 105 ? -14.029 5.199 14.124 1.00 74.69 105 THR A C 1
ATOM 857 O O . THR A 1 105 ? -14.076 3.983 13.961 1.00 74.69 105 THR A O 1
ATOM 860 N N . VAL A 1 106 ? -15.132 5.912 14.373 1.00 78.44 106 VAL A N 1
ATOM 861 C CA . VAL A 1 106 ? -16.481 5.322 14.458 1.00 78.44 106 VAL A CA 1
ATOM 862 C C . VAL A 1 106 ? -16.864 4.644 13.141 1.00 78.44 106 VAL A C 1
ATOM 864 O O . VAL A 1 106 ? -17.382 3.530 13.139 1.00 78.44 106 VAL A O 1
ATOM 867 N N . ALA A 1 107 ? -16.580 5.280 12.003 1.00 72.94 107 ALA A N 1
ATOM 868 C CA . ALA A 1 107 ? -16.842 4.689 10.696 1.00 72.94 107 ALA A CA 1
ATOM 869 C C . ALA A 1 107 ? -16.003 3.423 10.445 1.00 72.94 107 ALA A C 1
ATOM 871 O O . ALA A 1 107 ? -16.517 2.487 9.840 1.00 72.94 107 ALA A O 1
ATOM 872 N N . MET A 1 108 ? -14.757 3.369 10.928 1.00 69.56 108 MET A N 1
ATOM 873 C CA . MET A 1 108 ? -13.913 2.169 10.856 1.00 69.56 108 MET A CA 1
ATOM 874 C C . MET A 1 108 ? -14.482 1.019 11.696 1.00 69.56 108 MET A C 1
ATOM 876 O O . MET A 1 108 ? -14.583 -0.100 11.198 1.00 69.56 108 MET A O 1
ATOM 880 N N . LEU A 1 109 ? -14.930 1.299 12.926 1.00 73.81 109 LEU A N 1
ATOM 881 C CA . LEU A 1 109 ? -15.556 0.309 13.817 1.00 73.81 109 LEU A CA 1
ATOM 882 C C . LEU A 1 109 ? -16.817 -0.321 13.196 1.00 73.81 109 LEU A C 1
ATOM 884 O O . LEU A 1 109 ? -17.076 -1.512 13.359 1.00 73.81 109 LEU A O 1
ATOM 888 N N . LEU A 1 110 ? -17.581 0.474 12.443 1.00 73.00 110 LEU A N 1
ATOM 889 C CA . LEU A 1 110 ? -18.860 0.079 11.846 1.00 73.00 110 LEU A CA 1
ATOM 890 C C . LEU A 1 110 ? -18.743 -0.615 10.480 1.00 73.00 110 LEU A C 1
ATOM 892 O O . LEU A 1 110 ? -19.723 -1.171 9.986 1.00 73.00 110 LEU A O 1
ATOM 896 N N . GLN A 1 111 ? -17.580 -0.592 9.828 1.00 60.75 111 GLN A N 1
ATOM 897 C CA . GLN A 1 111 ? -17.470 -1.009 8.431 1.00 60.75 111 GLN A CA 1
ATOM 898 C C . GLN A 1 111 ? -17.265 -2.526 8.234 1.00 60.75 111 GLN A C 1
ATOM 900 O O . GLN A 1 111 ? -16.362 -3.164 8.779 1.00 60.75 111 GLN A O 1
ATOM 905 N N . SER A 1 112 ? -18.120 -3.099 7.377 1.00 45.81 112 SER A N 1
ATOM 906 C CA . SER A 1 112 ? -17.907 -4.282 6.522 1.00 45.81 112 SER A CA 1
ATOM 907 C C . SER A 1 112 ? -17.712 -3.881 5.045 1.00 45.81 112 SER A C 1
ATOM 909 O O . SER A 1 112 ? -17.942 -4.675 4.142 1.00 45.81 112 SER A O 1
ATOM 911 N N . THR A 1 113 ? -17.284 -2.644 4.793 1.00 37.00 113 THR A N 1
ATOM 912 C CA . THR A 1 113 ? -16.905 -2.124 3.469 1.00 37.00 113 THR A CA 1
ATOM 913 C C . THR A 1 113 ? -15.682 -1.228 3.637 1.00 37.00 113 THR A C 1
ATOM 915 O O . THR A 1 113 ? -15.723 -0.388 4.532 1.00 37.00 113 THR A O 1
ATOM 918 N N . PRO A 1 114 ? -14.629 -1.380 2.817 1.00 35.78 114 PRO A N 1
ATOM 919 C CA . PRO A 1 114 ? -13.368 -0.665 2.982 1.00 35.78 114 PRO A CA 1
ATOM 920 C C . PRO A 1 114 ? -13.521 0.852 2.772 1.00 35.78 114 PRO A C 1
ATOM 922 O O . PRO A 1 114 ? -14.508 1.311 2.177 1.00 35.78 114 PRO A O 1
ATOM 925 N N . PRO A 1 115 ? -12.563 1.650 3.278 1.00 36.88 115 PRO A N 1
ATOM 926 C CA . PRO A 1 115 ? -12.659 3.101 3.303 1.00 36.88 115 PRO A CA 1
ATOM 927 C C . PRO A 1 115 ? -12.849 3.677 1.895 1.00 36.88 115 PRO A C 1
ATOM 929 O O . PRO A 1 115 ? -12.211 3.267 0.929 1.00 3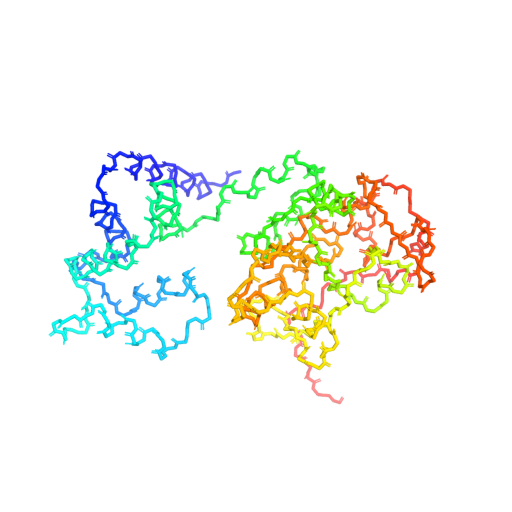6.88 115 PRO A O 1
ATOM 932 N N . GLN A 1 116 ? -13.680 4.719 1.791 1.00 38.50 116 GLN A N 1
ATOM 933 C CA . GLN A 1 116 ? -13.928 5.509 0.570 1.00 38.50 116 GLN A CA 1
ATOM 934 C C . GLN A 1 116 ? -12.661 6.124 -0.067 1.00 38.50 116 GLN A C 1
ATOM 936 O O . GLN A 1 116 ? -12.754 6.808 -1.085 1.00 38.50 116 GLN A O 1
ATOM 941 N N . SER A 1 117 ? -11.482 5.903 0.514 1.00 46.28 117 SER A N 1
ATOM 942 C CA . SER A 1 117 ? -10.196 6.348 0.001 1.00 46.28 117 SER A CA 1
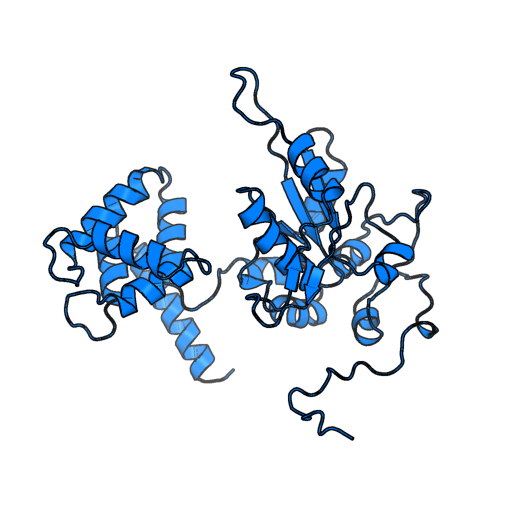ATOM 943 C C . SER A 1 117 ? -9.884 5.724 -1.361 1.00 46.28 117 SER A C 1
ATOM 945 O O . SER A 1 117 ? -9.571 6.483 -2.274 1.00 46.28 117 SER A O 1
ATOM 947 N N . ALA A 1 118 ? -10.048 4.406 -1.548 1.00 45.97 118 ALA A N 1
ATOM 948 C CA . ALA A 1 118 ? -9.671 3.698 -2.784 1.00 45.97 118 ALA A CA 1
ATOM 949 C C . ALA A 1 118 ? -10.330 4.286 -4.050 1.00 45.97 118 ALA A C 1
ATOM 951 O O . ALA A 1 118 ? -9.646 4.553 -5.039 1.00 45.97 118 ALA A O 1
ATOM 952 N N . LYS A 1 119 ? -11.626 4.639 -3.979 1.00 51.75 119 LYS A N 1
ATOM 953 C CA . LYS A 1 119 ? -12.354 5.263 -5.103 1.00 51.75 119 LYS A CA 1
ATOM 954 C C . LYS A 1 119 ? -11.749 6.595 -5.562 1.00 51.75 119 LYS A C 1
ATOM 956 O O . LYS A 1 119 ? -11.812 6.905 -6.744 1.00 51.75 119 LYS A O 1
ATOM 961 N N . ARG A 1 120 ? -11.147 7.377 -4.657 1.00 63.75 120 ARG A N 1
ATOM 962 C CA . ARG A 1 120 ? -10.492 8.652 -5.005 1.00 63.75 120 ARG A CA 1
ATOM 963 C C . ARG A 1 120 ? -9.154 8.437 -5.719 1.00 63.75 120 ARG A C 1
ATOM 965 O O . ARG A 1 120 ? -8.765 9.264 -6.539 1.00 63.75 120 ARG A O 1
ATOM 972 N N . PHE A 1 121 ? -8.449 7.348 -5.414 1.00 73.69 121 PHE A N 1
ATOM 973 C CA . PHE A 1 121 ? -7.201 7.000 -6.095 1.00 73.69 121 PHE A CA 1
ATOM 974 C C . PHE A 1 121 ? -7.463 6.431 -7.499 1.00 73.69 121 PHE A C 1
ATOM 976 O O . PHE A 1 121 ? -6.714 6.728 -8.427 1.00 73.69 121 PHE A O 1
ATOM 983 N N . ASP A 1 122 ? -8.557 5.686 -7.687 1.00 78.62 122 ASP A N 1
ATOM 984 C CA . ASP A 1 122 ? -8.948 5.123 -8.990 1.00 78.62 122 ASP A CA 1
ATOM 985 C C . ASP A 1 122 ? -9.147 6.176 -10.082 1.00 78.62 122 ASP A C 1
ATOM 987 O O . ASP A 1 122 ? -8.849 5.924 -11.248 1.00 78.62 122 ASP A O 1
ATOM 991 N N . GLU A 1 123 ? -9.609 7.371 -9.714 1.00 81.88 123 GLU A N 1
ATOM 992 C CA . GLU A 1 123 ? -9.780 8.496 -10.641 1.00 81.88 123 GLU A CA 1
ATOM 993 C C . GLU A 1 123 ? -8.446 9.026 -11.194 1.00 81.88 123 GLU A C 1
ATOM 995 O O . GLU A 1 123 ? -8.434 9.730 -12.206 1.00 81.88 123 GLU A O 1
ATOM 1000 N N . LYS A 1 124 ? -7.321 8.701 -10.543 1.00 84.56 124 LYS A N 1
ATOM 1001 C CA . LYS A 1 124 ? -5.977 9.171 -10.909 1.00 84.56 124 LYS A CA 1
ATOM 1002 C C . LYS A 1 124 ? -5.223 8.218 -11.828 1.00 84.56 124 LYS A C 1
ATOM 1004 O O . LYS A 1 124 ? -4.237 8.621 -12.438 1.00 84.56 124 LYS A O 1
ATOM 1009 N N . ILE A 1 125 ? -5.697 6.982 -11.993 1.00 89.06 125 ILE A N 1
ATOM 1010 C CA . ILE A 1 125 ? -5.037 5.980 -12.839 1.00 89.06 125 ILE A CA 1
ATOM 1011 C C . ILE A 1 125 ? -5.970 5.498 -13.963 1.00 89.06 125 ILE A C 1
ATOM 1013 O O . ILE A 1 125 ? -7.192 5.575 -13.838 1.00 89.06 125 ILE A O 1
ATOM 1017 N N . PRO A 1 126 ? -5.450 4.996 -15.104 1.00 88.50 126 PRO A N 1
ATOM 1018 C CA . PRO A 1 126 ? -6.301 4.554 -16.208 1.00 88.50 126 PRO A CA 1
ATOM 1019 C C . PRO A 1 126 ? -7.320 3.499 -15.765 1.00 88.50 126 PRO A C 1
ATOM 1021 O O . PRO A 1 126 ? -6.946 2.499 -15.162 1.00 88.50 126 PRO A O 1
ATOM 1024 N N . ARG A 1 127 ? -8.597 3.656 -16.139 1.00 86.50 127 ARG A N 1
ATOM 1025 C CA . ARG A 1 127 ? -9.719 2.824 -15.649 1.00 86.50 127 ARG A CA 1
ATOM 1026 C C . ARG A 1 127 ? -9.483 1.307 -15.720 1.00 86.50 127 ARG A C 1
ATOM 1028 O O . ARG A 1 127 ? -9.844 0.581 -14.801 1.00 86.50 127 ARG A O 1
ATOM 1035 N N . LYS A 1 128 ? -8.882 0.815 -16.811 1.00 86.75 128 LYS A N 1
ATOM 1036 C CA . LYS A 1 128 ? -8.553 -0.618 -16.965 1.00 86.75 128 LYS A CA 1
ATOM 1037 C C . LYS A 1 128 ? -7.499 -1.090 -15.960 1.00 86.75 128 LYS A C 1
ATOM 1039 O O . LYS A 1 128 ? -7.519 -2.252 -15.575 1.00 86.75 128 LYS A O 1
ATOM 1044 N N . TYR A 1 129 ? -6.577 -0.208 -15.587 1.00 89.38 129 TYR A N 1
ATOM 1045 C CA . TYR A 1 129 ? -5.550 -0.475 -14.590 1.00 89.38 129 TYR A CA 1
ATOM 1046 C C . TYR A 1 129 ? -6.095 -0.302 -13.167 1.00 89.38 129 TYR A C 1
ATOM 1048 O O . TYR A 1 129 ? -5.845 -1.160 -12.329 1.00 89.38 129 TYR A O 1
ATOM 1056 N N . ALA A 1 130 ? -6.936 0.712 -12.933 1.00 87.38 130 ALA A N 1
ATOM 1057 C CA . ALA A 1 130 ? -7.657 0.915 -11.674 1.00 87.38 130 ALA A CA 1
ATOM 1058 C C . ALA A 1 130 ? -8.413 -0.338 -11.227 1.00 87.38 130 ALA A C 1
ATOM 1060 O O . ALA A 1 130 ? -8.242 -0.791 -10.103 1.00 87.38 130 ALA A O 1
ATOM 1061 N N . ALA A 1 131 ? -9.162 -0.969 -12.137 1.00 83.56 131 ALA A N 1
ATOM 1062 C CA . ALA A 1 131 ? -9.893 -2.203 -11.845 1.00 83.56 131 ALA A CA 1
ATOM 1063 C C . ALA A 1 131 ? -8.990 -3.374 -11.407 1.00 83.56 131 ALA A C 1
ATOM 1065 O O . ALA A 1 131 ? -9.441 -4.256 -10.685 1.00 83.56 131 ALA A O 1
ATOM 1066 N N . LEU A 1 132 ? -7.728 -3.403 -11.850 1.00 87.75 132 LEU A N 1
ATOM 1067 C CA . LEU A 1 132 ? -6.761 -4.404 -11.407 1.00 87.75 132 LEU A CA 1
ATOM 1068 C C . LEU A 1 132 ? -6.189 -4.047 -10.036 1.00 87.75 132 LEU A C 1
ATOM 1070 O O . LEU A 1 132 ? -6.132 -4.909 -9.170 1.00 87.75 132 LEU A O 1
ATOM 1074 N N . VAL A 1 133 ? -5.760 -2.796 -9.855 1.00 87.81 133 VAL A N 1
ATOM 1075 C CA . VAL A 1 133 ? -5.091 -2.321 -8.634 1.00 87.81 133 VAL A CA 1
ATOM 1076 C C . VAL A 1 133 ? -6.048 -2.331 -7.441 1.00 87.81 133 VAL A C 1
ATOM 1078 O O . VAL A 1 133 ? -5.692 -2.839 -6.381 1.00 87.81 133 VAL A O 1
ATOM 1081 N N . SER A 1 134 ? -7.276 -1.842 -7.624 1.00 83.69 134 SER A N 1
ATOM 1082 C CA . SER A 1 134 ? -8.327 -1.841 -6.593 1.00 83.69 134 SER A CA 1
ATOM 1083 C C . SER A 1 134 ? -8.736 -3.245 -6.144 1.00 83.69 134 SER A C 1
ATOM 1085 O O . SER A 1 134 ? -9.155 -3.420 -5.009 1.00 83.69 134 SER A O 1
ATOM 1087 N N . ALA A 1 135 ? -8.569 -4.260 -6.996 1.00 80.50 135 ALA A N 1
ATOM 1088 C CA . ALA A 1 135 ? -8.885 -5.647 -6.666 1.00 80.50 135 ALA A CA 1
ATOM 1089 C C . ALA A 1 135 ? -7.749 -6.390 -5.934 1.00 80.50 135 ALA A C 1
ATOM 1091 O O . ALA A 1 135 ? -7.906 -7.568 -5.608 1.00 80.50 135 ALA A O 1
ATOM 1092 N N . LEU A 1 136 ? -6.588 -5.756 -5.715 1.00 81.06 136 LEU A N 1
ATOM 1093 C CA . LEU A 1 136 ? -5.474 -6.401 -5.020 1.00 81.06 136 LEU A CA 1
ATOM 1094 C C . LEU A 1 136 ? -5.760 -6.493 -3.510 1.00 81.06 136 LEU A C 1
ATOM 1096 O O . LEU A 1 136 ? -6.201 -5.506 -2.921 1.00 81.06 136 LEU A O 1
ATOM 1100 N N . PRO A 1 137 ? -5.430 -7.621 -2.849 1.00 76.75 137 PRO A N 1
ATOM 1101 C CA . PRO A 1 137 ? -5.765 -7.841 -1.438 1.00 76.75 137 PRO A CA 1
ATOM 1102 C C . PRO A 1 137 ? -5.245 -6.766 -0.479 1.00 76.75 137 PRO A C 1
ATOM 1104 O O . PRO A 1 137 ? -5.870 -6.482 0.536 1.00 76.75 137 PRO A O 1
ATOM 1107 N N . THR A 1 138 ? -4.093 -6.168 -0.786 1.00 78.50 138 THR A N 1
ATOM 1108 C CA . THR A 1 138 ? -3.431 -5.195 0.090 1.00 78.50 138 THR A CA 1
ATOM 1109 C C . THR A 1 138 ? -3.887 -3.754 -0.138 1.00 78.50 138 THR A C 1
ATOM 1111 O O . THR A 1 138 ? -3.533 -2.876 0.648 1.00 78.50 138 THR A O 1
ATOM 1114 N N . THR A 1 139 ? -4.675 -3.486 -1.183 1.00 79.31 139 THR A N 1
ATOM 1115 C CA . THR A 1 139 ? -5.049 -2.121 -1.576 1.00 79.31 139 THR A CA 1
ATOM 1116 C C . THR A 1 139 ? -5.961 -1.441 -0.560 1.00 79.31 139 THR A C 1
ATOM 1118 O O . THR A 1 139 ? -5.749 -0.274 -0.228 1.00 79.31 139 THR A O 1
ATOM 1121 N N . ASP A 1 140 ? -6.935 -2.173 -0.026 1.00 73.62 140 ASP A N 1
ATOM 1122 C CA . ASP A 1 140 ? -7.921 -1.626 0.910 1.00 73.62 140 ASP A CA 1
ATOM 1123 C C . ASP A 1 140 ? -7.402 -1.507 2.349 1.00 73.62 140 ASP A C 1
ATOM 1125 O O . ASP A 1 140 ? -7.901 -0.695 3.130 1.00 73.62 140 ASP A O 1
ATOM 1129 N N . VAL A 1 141 ? -6.404 -2.320 2.699 1.00 73.19 141 VAL A N 1
ATOM 1130 C CA . VAL A 1 141 ? -5.865 -2.433 4.062 1.00 73.19 141 VAL A CA 1
ATOM 1131 C C . VAL A 1 141 ? -4.605 -1.596 4.270 1.00 73.19 141 VAL A C 1
ATOM 1133 O O . VAL A 1 141 ? -4.441 -0.982 5.323 1.00 73.19 141 VAL A O 1
ATOM 1136 N N . ALA A 1 142 ? -3.710 -1.531 3.280 1.00 80.44 142 ALA A N 1
ATOM 1137 C CA . ALA A 1 142 ? -2.519 -0.702 3.379 1.00 80.44 142 ALA A CA 1
ATOM 1138 C C . ALA A 1 142 ? -2.888 0.765 3.151 1.00 80.44 142 ALA A C 1
ATOM 1140 O O . ALA A 1 142 ? -3.721 1.106 2.306 1.00 80.44 142 ALA A O 1
ATOM 1141 N N . LYS A 1 143 ? -2.229 1.669 3.876 1.00 85.94 143 LYS A N 1
ATOM 1142 C CA . LYS A 1 143 ? -2.443 3.097 3.663 1.00 85.94 143 LYS A CA 1
ATOM 1143 C C . LYS A 1 143 ? -1.835 3.510 2.322 1.00 85.94 143 LYS A C 1
ATOM 1145 O O . LYS A 1 143 ? -0.634 3.393 2.137 1.00 85.94 143 LYS A O 1
ATOM 1150 N N . GLN A 1 144 ? -2.643 4.021 1.401 1.00 91.94 144 GLN A N 1
ATOM 1151 C CA . GLN A 1 144 ? -2.180 4.364 0.053 1.00 91.94 144 GLN A CA 1
ATOM 1152 C C . GLN A 1 144 ? -1.602 5.791 -0.030 1.00 91.94 144 GLN A C 1
ATOM 1154 O O . GLN A 1 144 ? -2.028 6.683 0.711 1.00 91.94 144 GLN A O 1
ATOM 1159 N N . ILE A 1 145 ? -0.662 6.007 -0.955 1.00 91.62 145 ILE A N 1
ATOM 1160 C CA . ILE A 1 145 ? -0.161 7.322 -1.396 1.00 91.62 145 ILE A CA 1
ATOM 1161 C C . ILE A 1 145 ? -0.098 7.369 -2.931 1.00 91.62 145 ILE A C 1
ATOM 1163 O O . ILE A 1 145 ? 0.190 6.354 -3.570 1.00 91.62 145 ILE A O 1
ATOM 1167 N N . LEU A 1 146 ? -0.400 8.526 -3.529 1.00 94.25 146 LEU A N 1
ATOM 1168 C CA . LEU A 1 146 ? -0.349 8.719 -4.981 1.00 94.25 146 LEU A CA 1
ATOM 1169 C C . LEU A 1 146 ? 1.088 8.871 -5.481 1.00 94.25 146 LEU A C 1
ATOM 1171 O O . LEU A 1 146 ? 1.961 9.376 -4.776 1.00 94.25 146 LEU A O 1
ATOM 1175 N N . ALA A 1 147 ? 1.319 8.481 -6.733 1.00 95.75 147 ALA A N 1
ATOM 1176 C CA . ALA A 1 147 ? 2.625 8.635 -7.359 1.00 95.75 147 ALA A CA 1
ATOM 1177 C C . ALA A 1 147 ? 2.996 10.114 -7.555 1.00 95.75 147 ALA A C 1
ATOM 1179 O O . ALA A 1 147 ? 4.160 10.469 -7.400 1.00 95.75 147 ALA A O 1
ATOM 1180 N N . GLU A 1 148 ? 2.020 10.983 -7.820 1.00 93.94 148 GLU A N 1
ATOM 1181 C CA . GLU A 1 148 ? 2.205 12.431 -7.916 1.00 93.94 148 GLU A CA 1
ATOM 1182 C C . GLU A 1 148 ? 2.720 13.030 -6.602 1.00 93.94 148 GLU A C 1
ATOM 1184 O O . GLU A 1 148 ? 3.661 13.822 -6.618 1.00 93.94 148 GLU A O 1
ATOM 1189 N N . ASP A 1 149 ? 2.147 12.608 -5.470 1.00 93.56 149 ASP A N 1
ATOM 1190 C CA . ASP A 1 149 ? 2.554 13.074 -4.141 1.00 93.56 149 ASP A CA 1
ATOM 1191 C C . ASP A 1 149 ? 3.975 12.599 -3.807 1.00 93.56 149 ASP A C 1
ATOM 1193 O O . ASP A 1 149 ? 4.772 13.348 -3.245 1.00 93.56 149 ASP A O 1
ATOM 1197 N N . VAL A 1 150 ? 4.321 11.367 -4.200 1.00 95.69 150 VAL A N 1
ATOM 1198 C CA . VAL A 1 150 ? 5.682 10.834 -4.049 1.00 95.69 150 VAL A CA 1
ATOM 1199 C C . VAL A 1 150 ? 6.678 11.616 -4.902 1.00 95.69 150 VAL A C 1
ATOM 1201 O O . VAL A 1 150 ? 7.716 12.023 -4.390 1.00 95.69 150 VAL A O 1
ATOM 1204 N N . ILE A 1 151 ? 6.370 11.873 -6.176 1.00 95.38 151 ILE A N 1
ATOM 1205 C CA . ILE A 1 151 ? 7.238 12.661 -7.065 1.00 95.38 151 ILE A CA 1
ATOM 1206 C C . ILE A 1 151 ? 7.440 14.072 -6.504 1.00 95.38 151 ILE A C 1
ATOM 1208 O O . ILE A 1 151 ? 8.571 14.553 -6.480 1.00 95.38 151 ILE A O 1
ATOM 1212 N N . ALA A 1 152 ? 6.373 14.715 -6.020 1.00 92.94 152 ALA A N 1
ATOM 1213 C CA . ALA A 1 152 ? 6.452 16.033 -5.398 1.00 92.94 152 ALA A CA 1
ATOM 1214 C C . ALA A 1 152 ? 7.348 16.019 -4.147 1.00 92.94 152 ALA A C 1
ATOM 1216 O O . ALA A 1 152 ? 8.235 16.862 -4.024 1.00 92.94 152 ALA A O 1
ATOM 1217 N N . ALA A 1 153 ? 7.181 15.029 -3.266 1.00 91.38 153 ALA A N 1
ATOM 1218 C CA . ALA A 1 153 ? 7.999 14.880 -2.063 1.00 91.38 153 ALA A CA 1
ATOM 1219 C C . ALA A 1 153 ? 9.478 14.584 -2.369 1.00 91.38 153 ALA A C 1
ATOM 1221 O O . ALA A 1 153 ? 10.350 14.994 -1.613 1.00 91.38 153 ALA A O 1
ATOM 1222 N N . MET A 1 154 ? 9.783 13.894 -3.474 1.00 92.69 154 MET A N 1
ATOM 1223 C CA . MET A 1 154 ? 11.164 13.592 -3.876 1.00 92.69 154 MET A CA 1
ATOM 1224 C C . MET A 1 154 ? 11.951 14.821 -4.349 1.00 92.69 154 MET A C 1
ATOM 1226 O O . MET A 1 154 ? 13.180 14.802 -4.304 1.00 92.69 154 MET A O 1
ATOM 1230 N N . VAL A 1 155 ? 11.274 15.856 -4.856 1.00 91.75 155 VAL A N 1
ATOM 1231 C CA . VAL A 1 155 ? 11.926 17.077 -5.368 1.00 91.75 155 VAL A CA 1
ATOM 1232 C C . VAL A 1 155 ? 11.854 18.248 -4.395 1.00 91.75 155 VAL A C 1
ATOM 1234 O O . VAL A 1 155 ? 12.551 19.241 -4.592 1.00 91.75 155 VAL A O 1
ATOM 1237 N N . ASP A 1 156 ? 11.016 18.148 -3.366 1.00 88.12 156 ASP A N 1
ATOM 1238 C CA . ASP A 1 156 ? 10.872 19.151 -2.320 1.00 88.12 156 ASP A CA 1
ATOM 1239 C C . ASP A 1 156 ? 11.990 19.004 -1.268 1.00 88.12 156 ASP A C 1
ATOM 1241 O O . ASP A 1 156 ? 11.984 18.038 -0.504 1.00 88.12 156 ASP A O 1
ATOM 1245 N N . PRO A 1 157 ? 12.924 19.971 -1.152 1.00 84.62 157 PRO A N 1
ATOM 1246 C CA . PRO A 1 157 ? 14.015 19.908 -0.177 1.00 84.62 157 PRO A CA 1
ATOM 1247 C C . PRO A 1 157 ? 13.550 19.952 1.284 1.00 84.62 157 PRO A C 1
ATOM 1249 O O . PRO A 1 157 ? 14.343 19.680 2.184 1.00 84.62 157 PRO A O 1
ATOM 1252 N N . SER A 1 158 ? 12.300 20.356 1.535 1.00 81.62 158 SER A N 1
ATOM 1253 C CA . SER A 1 158 ? 11.704 20.385 2.873 1.00 81.62 158 SER A CA 1
ATOM 1254 C C . SER A 1 158 ? 10.997 19.082 3.253 1.00 81.62 158 SER A C 1
ATOM 1256 O O . SER A 1 158 ? 10.647 18.890 4.419 1.00 81.62 158 SER A O 1
ATOM 1258 N N . SER A 1 159 ? 10.823 18.172 2.294 1.00 83.31 159 SER A N 1
ATOM 1259 C CA . SER A 1 159 ? 10.241 16.855 2.510 1.00 83.31 159 SER A CA 1
ATOM 1260 C C . SER A 1 159 ? 11.324 15.831 2.854 1.00 83.31 159 SER A C 1
ATOM 1262 O O . SER A 1 159 ? 12.401 15.806 2.265 1.00 83.31 159 SER A O 1
ATOM 1264 N N . ASN A 1 160 ? 11.026 14.944 3.807 1.00 86.25 160 ASN A N 1
ATOM 1265 C CA . ASN A 1 160 ? 11.858 13.779 4.108 1.00 86.25 160 ASN A CA 1
ATOM 1266 C C . ASN A 1 160 ? 11.090 12.519 3.693 1.00 86.25 160 ASN A C 1
ATOM 1268 O O . ASN A 1 160 ? 10.079 12.189 4.315 1.00 86.25 160 ASN A O 1
ATOM 1272 N N . ILE A 1 161 ? 11.525 11.841 2.630 1.00 90.19 161 ILE A N 1
ATOM 1273 C CA . ILE A 1 161 ? 10.863 10.648 2.090 1.00 90.19 161 ILE A CA 1
ATOM 1274 C C . ILE A 1 161 ? 11.839 9.474 2.007 1.00 90.19 161 ILE A C 1
ATOM 1276 O O . ILE A 1 161 ? 12.944 9.603 1.488 1.00 90.19 161 ILE A O 1
ATOM 1280 N N . ALA A 1 162 ? 11.406 8.314 2.497 1.00 91.88 162 ALA A N 1
ATOM 1281 C CA . ALA A 1 162 ? 12.128 7.054 2.397 1.00 91.88 162 ALA A CA 1
ATOM 1282 C C . ALA A 1 162 ? 11.334 6.078 1.523 1.00 91.88 162 ALA A C 1
ATOM 1284 O O . ALA A 1 162 ? 10.157 5.808 1.776 1.00 91.88 162 ALA A O 1
ATOM 1285 N N . LEU A 1 163 ? 11.978 5.552 0.484 1.00 95.38 163 LEU A N 1
ATOM 1286 C CA . LEU A 1 163 ? 11.356 4.664 -0.492 1.00 95.38 163 LEU A CA 1
ATOM 1287 C C . LEU A 1 163 ? 11.846 3.232 -0.289 1.00 95.38 163 LEU A C 1
ATOM 1289 O O . LEU A 1 163 ? 13.049 3.000 -0.220 1.00 95.38 163 LEU A O 1
ATOM 1293 N N . VAL A 1 164 ? 10.922 2.276 -0.241 1.00 94.88 164 VAL A N 1
ATOM 1294 C CA . VAL A 1 164 ? 11.205 0.861 0.015 1.00 94.88 164 VAL A CA 1
ATOM 1295 C C . VAL A 1 164 ? 10.755 0.009 -1.168 1.00 94.88 164 VAL A C 1
ATOM 1297 O O . VAL A 1 164 ? 9.572 -0.054 -1.503 1.00 94.88 164 VAL A O 1
ATOM 1300 N N . ASP A 1 165 ? 11.703 -0.666 -1.806 1.00 95.81 165 ASP A N 1
ATOM 1301 C CA . ASP A 1 165 ? 11.488 -1.455 -3.012 1.00 95.81 165 ASP A CA 1
ATOM 1302 C C . ASP A 1 165 ? 11.279 -2.942 -2.685 1.00 95.81 165 ASP A C 1
ATOM 1304 O O . ASP A 1 165 ? 12.230 -3.707 -2.486 1.00 95.81 165 ASP A O 1
ATOM 1308 N N . ALA A 1 166 ? 10.010 -3.354 -2.681 1.00 94.44 166 ALA A N 1
ATOM 1309 C CA . ALA A 1 166 ? 9.555 -4.722 -2.430 1.00 94.44 166 ALA A CA 1
ATOM 1310 C C . ALA A 1 166 ? 9.435 -5.567 -3.717 1.00 94.44 166 ALA A C 1
ATOM 1312 O O . ALA A 1 166 ? 8.673 -6.543 -3.792 1.00 94.44 166 ALA A O 1
ATOM 1313 N N . ARG A 1 167 ? 10.123 -5.166 -4.793 1.00 95.00 167 ARG A N 1
ATOM 1314 C CA . ARG A 1 167 ? 10.240 -5.971 -6.014 1.00 95.00 167 ARG A CA 1
ATOM 1315 C C . ARG A 1 167 ? 11.287 -7.067 -5.859 1.00 95.00 167 ARG A C 1
ATOM 1317 O O . ARG A 1 167 ? 12.171 -7.015 -5.007 1.00 95.00 167 ARG A O 1
ATOM 1324 N N . ARG A 1 168 ? 11.177 -8.079 -6.715 1.00 91.94 168 ARG A N 1
ATOM 1325 C CA . ARG A 1 168 ? 12.127 -9.186 -6.770 1.00 91.94 168 ARG A CA 1
ATOM 1326 C C . ARG A 1 168 ? 13.482 -8.706 -7.306 1.00 91.94 168 ARG A C 1
ATOM 1328 O O . ARG A 1 168 ? 13.515 -7.738 -8.072 1.00 91.94 168 ARG A O 1
ATOM 1335 N N . PRO A 1 169 ? 14.597 -9.366 -6.950 1.00 92.38 169 PRO A N 1
ATOM 1336 C CA . PRO A 1 169 ? 15.931 -8.976 -7.408 1.00 92.38 169 PRO A CA 1
ATOM 1337 C C . PRO A 1 169 ? 16.037 -8.784 -8.927 1.00 92.38 169 PRO A C 1
ATOM 1339 O O . PRO A 1 169 ? 16.599 -7.788 -9.368 1.00 92.38 169 PRO A O 1
ATOM 1342 N N . GLU A 1 170 ? 15.432 -9.669 -9.719 1.00 92.56 170 GLU A N 1
ATOM 1343 C CA . GLU A 1 170 ? 15.436 -9.602 -11.184 1.00 92.56 170 GLU A CA 1
ATOM 1344 C C . GLU A 1 170 ? 14.692 -8.380 -11.746 1.00 92.56 170 GLU A C 1
ATOM 1346 O O . GLU A 1 170 ? 15.077 -7.836 -12.778 1.00 92.56 170 GLU A O 1
ATOM 1351 N N . GLU A 1 171 ? 13.657 -7.899 -11.051 1.00 95.31 171 GLU A N 1
ATOM 1352 C CA . GLU A 1 171 ? 12.930 -6.686 -11.437 1.00 95.31 171 GLU A CA 1
ATOM 1353 C C . GLU A 1 171 ? 13.743 -5.426 -11.103 1.00 95.31 171 GLU A C 1
ATOM 1355 O O . GLU A 1 171 ? 13.734 -4.460 -11.868 1.00 95.31 171 GLU A O 1
ATOM 1360 N N . ARG A 1 172 ? 14.450 -5.439 -9.963 1.00 95.38 172 ARG A N 1
ATOM 1361 C CA . ARG A 1 172 ? 15.295 -4.329 -9.487 1.00 95.38 172 ARG A CA 1
ATOM 1362 C C . ARG A 1 172 ? 16.580 -4.186 -10.293 1.00 95.38 172 ARG A C 1
ATOM 1364 O O . ARG A 1 172 ? 17.035 -3.069 -10.494 1.00 95.38 172 ARG A O 1
ATOM 1371 N N . ALA A 1 173 ? 17.120 -5.298 -10.789 1.00 95.19 173 ALA A N 1
ATOM 1372 C CA . ALA A 1 173 ? 18.323 -5.318 -11.619 1.00 95.19 173 ALA A CA 1
ATOM 1373 C C . ALA A 1 173 ? 18.171 -4.530 -12.932 1.00 95.19 173 ALA A C 1
ATOM 1375 O O . ALA A 1 173 ? 19.169 -4.127 -13.518 1.00 95.19 173 ALA A O 1
ATOM 1376 N N . VAL A 1 174 ? 16.937 -4.314 -13.401 1.00 96.31 174 VAL A N 1
ATOM 1377 C CA . VAL A 1 174 ? 16.664 -3.496 -14.592 1.00 96.31 174 VAL A CA 1
ATOM 1378 C C . VAL A 1 174 ? 16.693 -2.010 -14.264 1.00 96.31 174 VAL A C 1
ATOM 1380 O O . VAL A 1 174 ? 17.258 -1.225 -15.017 1.00 96.31 174 VAL A O 1
ATOM 1383 N N . SER A 1 175 ? 16.030 -1.623 -13.178 1.00 98.00 175 SER A N 1
ATOM 1384 C CA . SER A 1 175 ? 15.864 -0.223 -12.804 1.00 98.00 175 SER A CA 1
ATOM 1385 C C . SER A 1 175 ? 15.302 -0.100 -11.396 1.00 98.00 175 SER A C 1
ATOM 1387 O O . SER A 1 175 ? 14.489 -0.942 -11.010 1.00 98.00 175 SER A O 1
ATOM 1389 N N . THR A 1 176 ? 15.581 0.989 -10.686 1.00 98.00 176 THR A N 1
ATOM 1390 C CA . THR A 1 176 ? 14.986 1.350 -9.384 1.00 98.00 176 THR A CA 1
ATOM 1391 C C . THR A 1 176 ? 14.515 2.805 -9.364 1.00 98.00 176 THR A C 1
ATOM 1393 O O . THR A 1 176 ? 14.831 3.582 -10.266 1.00 98.00 176 THR A O 1
ATOM 1396 N N . ILE A 1 177 ? 13.721 3.186 -8.355 1.00 97.81 177 ILE A N 1
ATOM 1397 C CA . ILE A 1 177 ? 13.515 4.611 -8.064 1.00 97.81 177 ILE A CA 1
ATOM 1398 C C . ILE A 1 177 ? 14.802 5.123 -7.387 1.00 97.81 177 ILE A C 1
ATOM 1400 O O . ILE A 1 177 ? 15.333 4.417 -6.527 1.00 97.81 177 ILE A O 1
ATOM 1404 N N . PRO A 1 178 ? 15.322 6.320 -7.729 1.00 95.62 178 PRO A N 1
ATOM 1405 C CA . PRO A 1 178 ? 16.507 6.871 -7.078 1.00 95.62 178 PRO A CA 1
ATOM 1406 C C . PRO A 1 178 ? 16.427 6.799 -5.549 1.00 95.62 178 PRO A C 1
ATOM 1408 O O . PRO A 1 178 ? 15.417 7.186 -4.963 1.00 95.62 178 PRO A O 1
ATOM 1411 N N . ASN A 1 179 ? 17.505 6.326 -4.919 1.00 91.25 179 ASN A N 1
ATOM 1412 C CA . ASN A 1 179 ? 17.645 6.186 -3.463 1.00 91.25 179 ASN A CA 1
ATOM 1413 C C . ASN A 1 179 ? 16.630 5.241 -2.787 1.00 91.25 179 ASN A C 1
ATOM 1415 O O . ASN A 1 179 ? 16.493 5.275 -1.566 1.00 91.25 179 ASN A O 1
ATOM 1419 N N . SER A 1 180 ? 15.915 4.393 -3.538 1.00 94.44 180 SER A N 1
ATOM 1420 C CA . SER A 1 180 ? 15.050 3.380 -2.927 1.00 94.44 180 SER A CA 1
ATOM 1421 C C . SER A 1 180 ? 15.857 2.248 -2.304 1.00 94.44 180 SER A C 1
ATOM 1423 O O . SER A 1 180 ? 16.820 1.765 -2.901 1.00 94.44 180 SER A O 1
ATOM 1425 N N . VAL A 1 181 ? 15.405 1.771 -1.152 1.00 91.81 181 VAL A N 1
ATOM 1426 C CA . VAL A 1 181 ? 16.058 0.715 -0.385 1.00 91.81 181 VAL A CA 1
ATOM 1427 C C . VAL A 1 181 ? 15.352 -0.619 -0.616 1.00 91.81 181 VAL A C 1
ATOM 1429 O O . VAL A 1 181 ? 14.134 -0.697 -0.451 1.00 91.81 181 VAL A O 1
ATOM 1432 N N . PRO A 1 182 ? 16.069 -1.678 -1.024 1.00 92.38 182 PRO A N 1
ATOM 1433 C CA . PRO A 1 182 ? 15.462 -2.976 -1.276 1.00 92.38 182 PRO A CA 1
ATOM 1434 C C . PRO A 1 182 ? 14.977 -3.637 0.019 1.00 92.38 182 PRO A C 1
ATOM 1436 O O . PRO A 1 182 ? 15.675 -3.613 1.027 1.00 92.38 182 PRO A O 1
ATOM 1439 N N . VAL A 1 183 ? 13.824 -4.307 -0.049 1.00 89.69 183 VAL A N 1
ATOM 1440 C CA . VAL A 1 183 ? 13.377 -5.268 0.970 1.00 89.69 183 VAL A CA 1
ATOM 1441 C C . VAL A 1 183 ? 13.013 -6.597 0.314 1.00 89.69 183 VAL A C 1
ATOM 1443 O O . VAL A 1 183 ? 12.483 -6.634 -0.802 1.00 89.69 183 VAL A O 1
ATOM 1446 N N . HIS A 1 184 ? 13.331 -7.702 0.972 1.00 87.06 184 HIS A N 1
ATOM 1447 C CA . HIS A 1 184 ? 13.016 -9.050 0.543 1.00 87.06 184 HIS A CA 1
ATOM 1448 C C . HIS A 1 184 ? 11.712 -9.518 1.185 1.00 87.06 184 HIS A C 1
ATOM 1450 O O . HIS A 1 184 ? 11.508 -9.437 2.397 1.00 87.06 184 HIS A O 1
ATOM 1456 N N . LEU A 1 185 ? 10.816 -10.017 0.336 1.00 84.50 185 LEU A N 1
ATOM 1457 C CA . LEU A 1 185 ? 9.567 -10.631 0.751 1.00 84.50 185 LEU A CA 1
ATOM 1458 C C . LEU A 1 185 ? 9.626 -12.126 0.475 1.00 84.50 185 LEU A C 1
ATOM 1460 O O . LEU A 1 185 ? 9.716 -12.548 -0.682 1.00 84.50 185 LEU A O 1
ATOM 1464 N N . GLU A 1 186 ? 9.496 -12.912 1.531 1.00 82.25 186 GLU A N 1
ATOM 1465 C CA . GLU A 1 186 ? 9.346 -14.355 1.446 1.00 82.25 186 GLU A CA 1
ATOM 1466 C C . GLU A 1 186 ? 7.872 -14.709 1.318 1.00 82.25 186 GLU A C 1
ATOM 1468 O O . GLU A 1 186 ? 7.011 -14.088 1.942 1.00 82.25 186 GLU A O 1
ATOM 1473 N N . ARG A 1 187 ? 7.566 -15.713 0.493 1.00 77.75 187 ARG A N 1
ATOM 1474 C CA . ARG A 1 187 ? 6.208 -16.254 0.435 1.00 77.75 187 ARG A CA 1
ATOM 1475 C C . ARG A 1 187 ? 5.928 -17.030 1.702 1.00 77.75 187 ARG A C 1
ATOM 1477 O O . ARG A 1 187 ? 6.661 -17.950 2.044 1.00 77.75 187 ARG A O 1
ATOM 1484 N N . ASP A 1 188 ? 4.811 -16.704 2.319 1.00 71.81 188 ASP A N 1
ATOM 1485 C CA . ASP A 1 188 ? 4.376 -17.331 3.549 1.00 71.81 188 ASP A CA 1
ATOM 1486 C C . ASP A 1 188 ? 2.860 -17.488 3.507 1.00 71.81 188 ASP A C 1
ATOM 1488 O O . ASP A 1 188 ? 2.117 -16.512 3.568 1.00 71.81 188 ASP A O 1
ATOM 1492 N N . SER A 1 189 ? 2.396 -18.731 3.388 1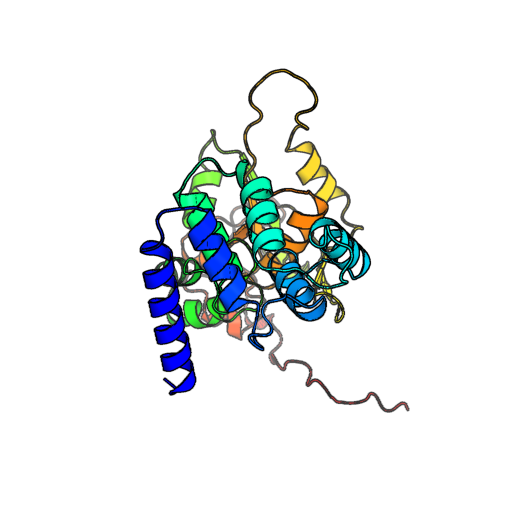.00 69.06 189 SER A N 1
ATOM 1493 C CA . SER A 1 189 ? 0.967 -19.053 3.367 1.00 69.06 189 SER A CA 1
ATOM 1494 C C . SER A 1 189 ? 0.262 -18.773 4.696 1.00 69.06 189 SER A C 1
ATOM 1496 O O . SER A 1 189 ? -0.963 -18.739 4.721 1.00 69.06 189 SER A O 1
ATOM 1498 N N . SER A 1 190 ? 1.016 -18.615 5.788 1.00 64.25 190 SER A N 1
ATOM 1499 C CA . SER A 1 190 ? 0.490 -18.213 7.096 1.00 64.25 190 SER A CA 1
ATOM 1500 C C . SER A 1 190 ? 0.439 -16.695 7.277 1.00 64.25 190 SER A C 1
ATOM 1502 O O . SER A 1 190 ? -0.240 -16.217 8.184 1.00 64.25 190 SER A O 1
ATOM 1504 N N . ALA A 1 191 ? 1.113 -15.927 6.413 1.00 62.41 191 ALA A N 1
ATOM 1505 C CA . ALA A 1 191 ? 1.061 -14.476 6.467 1.00 62.41 191 ALA A CA 1
ATOM 1506 C C . ALA A 1 191 ? -0.288 -13.969 5.921 1.00 62.41 191 ALA A C 1
ATOM 1508 O O . ALA A 1 191 ? -0.743 -14.467 4.885 1.00 62.41 191 ALA A O 1
ATOM 1509 N N . PRO A 1 192 ? -0.895 -12.931 6.529 1.00 50.31 192 PRO A N 1
ATOM 1510 C CA . PRO A 1 192 ? -2.225 -12.431 6.157 1.00 50.31 192 PRO A CA 1
ATOM 1511 C C . PRO A 1 192 ? -2.388 -12.058 4.673 1.00 50.31 192 PRO A C 1
ATOM 1513 O O . PRO A 1 192 ? -3.500 -12.059 4.151 1.00 50.31 192 PRO A O 1
ATOM 1516 N N . TYR A 1 193 ? -1.279 -11.780 3.978 1.00 64.62 193 TYR A N 1
ATOM 1517 C CA . TYR A 1 193 ? -1.251 -11.382 2.565 1.00 64.62 193 TYR A CA 1
ATOM 1518 C C . TYR A 1 193 ? -0.282 -12.223 1.724 1.00 64.62 193 TYR A C 1
ATOM 1520 O O . TYR A 1 193 ? 0.164 -11.793 0.661 1.00 64.62 193 TYR A O 1
ATOM 1528 N N . GLY A 1 194 ? 0.073 -13.419 2.205 1.00 62.62 194 GLY A N 1
ATOM 1529 C CA . GLY A 1 194 ? 0.906 -14.377 1.476 1.00 62.62 194 GLY A CA 1
ATOM 1530 C C . GLY A 1 194 ? 2.403 -14.055 1.442 1.00 62.62 194 GLY A C 1
ATOM 1531 O O . GLY A 1 194 ? 3.160 -14.791 0.803 1.00 62.62 194 GLY A O 1
ATOM 1532 N N . TYR A 1 195 ? 2.833 -12.971 2.098 1.00 74.50 195 TYR A N 1
ATOM 1533 C CA . TYR A 1 195 ? 4.228 -12.544 2.162 1.00 74.50 195 TYR A CA 1
ATOM 1534 C C . TYR A 1 195 ? 4.621 -12.082 3.564 1.00 74.50 195 TYR A C 1
ATOM 1536 O O . TYR A 1 195 ? 3.832 -11.428 4.245 1.00 74.50 195 TYR A O 1
ATOM 1544 N N . ARG A 1 196 ? 5.869 -12.353 3.942 1.00 72.62 196 ARG A N 1
ATOM 1545 C CA . ARG A 1 196 ? 6.520 -11.833 5.146 1.00 72.62 196 ARG A CA 1
ATOM 1546 C C . ARG A 1 196 ? 7.795 -11.095 4.747 1.00 72.62 196 ARG A C 1
ATOM 1548 O O . ARG A 1 196 ? 8.513 -11.554 3.860 1.00 72.62 196 ARG A O 1
ATOM 1555 N N . VAL A 1 197 ? 8.076 -9.958 5.380 1.00 75.94 197 VAL A N 1
ATOM 1556 C CA . VAL A 1 197 ? 9.378 -9.294 5.233 1.00 75.94 197 VAL A CA 1
ATOM 1557 C C . VAL A 1 197 ? 10.445 -10.157 5.902 1.00 75.94 197 VAL A C 1
ATOM 1559 O O . VAL A 1 197 ? 10.305 -10.520 7.070 1.00 75.94 197 VAL A O 1
ATOM 1562 N N . ALA A 1 198 ? 11.495 -10.509 5.162 1.00 71.81 198 ALA A N 1
ATOM 1563 C CA . ALA A 1 198 ? 12.605 -11.269 5.715 1.00 71.81 198 ALA A CA 1
ATOM 1564 C C . ALA A 1 198 ? 13.422 -10.376 6.661 1.00 71.81 198 ALA A C 1
ATOM 1566 O O . ALA A 1 198 ? 13.976 -9.357 6.256 1.00 71.81 198 ALA A O 1
ATOM 1567 N N . ILE A 1 199 ? 13.520 -10.779 7.930 1.00 54.44 199 ILE A N 1
ATOM 1568 C CA . ILE A 1 199 ? 14.219 -10.032 8.996 1.00 54.44 199 ILE A CA 1
ATOM 1569 C C . ILE A 1 199 ? 15.734 -9.905 8.716 1.00 54.44 199 ILE A C 1
ATOM 1571 O O . ILE A 1 199 ? 16.404 -9.049 9.281 1.00 54.44 199 ILE A O 1
ATOM 1575 N N . GLN A 1 200 ? 16.289 -10.727 7.818 1.00 50.62 200 GLN A N 1
ATOM 1576 C CA . GLN A 1 200 ? 17.718 -10.720 7.475 1.00 50.62 200 GLN A CA 1
ATOM 1577 C C . GLN A 1 200 ? 18.176 -9.475 6.692 1.00 50.62 200 GLN A C 1
ATOM 1579 O O . GLN A 1 200 ? 19.380 -9.241 6.600 1.00 50.62 200 GLN A O 1
ATOM 1584 N N . ASP A 1 201 ? 17.260 -8.637 6.194 1.00 53.38 201 ASP A N 1
ATOM 1585 C CA . ASP A 1 201 ? 17.587 -7.368 5.529 1.00 53.38 201 ASP A CA 1
ATOM 1586 C C . ASP A 1 201 ? 17.861 -6.236 6.538 1.00 53.38 201 ASP A C 1
ATOM 1588 O O . ASP A 1 201 ? 17.261 -5.158 6.475 1.00 53.38 201 ASP A O 1
ATOM 1592 N N . ALA A 1 202 ? 18.793 -6.473 7.471 1.00 49.66 202 ALA A N 1
ATOM 1593 C CA . ALA A 1 202 ? 19.182 -5.522 8.517 1.00 49.66 202 ALA A CA 1
ATOM 1594 C C . ALA A 1 202 ? 19.510 -4.132 7.945 1.00 49.66 202 ALA A C 1
ATOM 1596 O O . ALA A 1 202 ? 19.053 -3.135 8.478 1.00 49.66 202 ALA A O 1
ATOM 1597 N N . HIS A 1 203 ? 20.157 -4.051 6.777 1.00 55.00 203 HIS A N 1
ATOM 1598 C CA . HIS A 1 203 ? 20.476 -2.776 6.122 1.00 55.00 203 HIS A CA 1
ATOM 1599 C C . HIS A 1 203 ? 19.254 -1.933 5.732 1.00 55.00 203 HIS A C 1
ATOM 1601 O O . HIS A 1 203 ? 19.329 -0.705 5.752 1.00 55.00 203 HIS A O 1
ATOM 1607 N N . GLY A 1 204 ? 18.139 -2.566 5.354 1.00 57.22 204 GLY A N 1
ATOM 1608 C CA . GLY A 1 204 ? 16.924 -1.843 4.987 1.00 57.22 204 GLY A CA 1
ATOM 1609 C C . GLY A 1 204 ? 16.195 -1.292 6.207 1.00 57.22 204 GLY A C 1
ATOM 1610 O O . GLY A 1 204 ? 15.721 -0.157 6.194 1.00 57.22 204 GLY A O 1
ATOM 1611 N N . PHE A 1 205 ? 16.164 -2.082 7.278 1.00 58.06 205 PHE A N 1
ATOM 1612 C CA . PHE A 1 205 ? 15.622 -1.670 8.568 1.00 58.06 205 PHE A CA 1
ATOM 1613 C C . PHE A 1 205 ? 16.492 -0.613 9.242 1.00 58.06 205 PHE A C 1
ATOM 1615 O O . PHE A 1 205 ? 15.958 0.422 9.628 1.00 58.06 205 PHE A O 1
ATOM 1622 N N . ASP A 1 206 ? 17.804 -0.830 9.315 1.00 58.81 206 ASP A N 1
ATOM 1623 C CA . ASP A 1 206 ? 18.770 0.099 9.900 1.00 58.81 206 ASP A CA 1
ATOM 1624 C C . ASP A 1 206 ? 18.719 1.444 9.175 1.00 58.81 206 ASP A C 1
ATOM 1626 O O . ASP A 1 206 ? 18.605 2.470 9.829 1.00 58.81 206 ASP A O 1
ATOM 1630 N N . PHE A 1 207 ? 18.644 1.470 7.838 1.00 62.97 207 PHE A N 1
ATOM 1631 C CA . PHE A 1 207 ? 18.445 2.721 7.099 1.00 62.97 207 PHE A CA 1
ATOM 1632 C C . PHE A 1 207 ? 17.138 3.433 7.482 1.00 62.97 207 PHE A C 1
ATOM 1634 O O . PHE A 1 207 ? 17.128 4.647 7.688 1.00 62.97 207 PHE A O 1
ATOM 1641 N N . LEU A 1 208 ? 16.016 2.711 7.581 1.00 62.59 208 LEU A N 1
ATOM 1642 C CA . LEU A 1 208 ? 14.718 3.299 7.942 1.00 62.59 208 LEU A CA 1
ATOM 1643 C C . LEU A 1 208 ? 14.667 3.772 9.405 1.00 62.59 208 LEU A C 1
ATOM 1645 O O . LEU A 1 208 ? 13.969 4.747 9.704 1.00 62.59 208 LEU A O 1
ATOM 1649 N N . TYR A 1 209 ? 15.413 3.110 10.293 1.00 57.75 209 TYR A N 1
ATOM 1650 C CA . TYR A 1 209 ? 15.623 3.514 11.682 1.00 57.75 209 TYR A CA 1
ATOM 1651 C C . TYR A 1 209 ? 16.560 4.731 11.784 1.00 57.75 209 TYR A C 1
ATOM 1653 O O . TYR A 1 209 ? 16.209 5.708 12.435 1.00 57.75 209 TYR A O 1
ATOM 1661 N N . GLU A 1 210 ? 17.708 4.731 11.103 1.00 58.78 210 GLU A N 1
ATOM 1662 C CA . GLU A 1 210 ? 18.733 5.787 11.160 1.00 58.78 210 GLU A CA 1
ATOM 1663 C C . GLU A 1 210 ? 18.299 7.094 10.485 1.00 58.78 210 GLU A C 1
ATOM 1665 O O . GLU A 1 210 ? 18.594 8.183 10.976 1.00 58.78 210 GLU A O 1
ATOM 1670 N N . THR A 1 211 ? 17.543 7.020 9.386 1.00 54.25 211 THR A N 1
ATOM 1671 C CA . THR A 1 211 ? 16.993 8.204 8.687 1.00 54.25 211 THR A CA 1
ATOM 1672 C C . THR A 1 211 ? 15.886 8.920 9.467 1.00 54.25 211 THR A C 1
ATOM 1674 O O . THR A 1 211 ? 15.268 9.869 8.972 1.00 54.25 211 THR A O 1
ATOM 1677 N N . SER A 1 212 ? 15.600 8.458 10.684 1.00 47.38 212 SER A N 1
ATOM 1678 C CA . SER A 1 212 ? 14.497 8.919 11.512 1.00 47.38 212 SER A CA 1
ATOM 1679 C C . SER A 1 212 ? 14.943 9.014 12.974 1.00 47.38 212 SER A C 1
ATOM 1681 O O . SER A 1 212 ? 14.869 8.022 13.691 1.00 47.38 212 SER A O 1
ATOM 1683 N N . PRO A 1 213 ? 15.406 10.185 13.451 1.00 42.69 213 PRO A N 1
ATOM 1684 C CA . PRO A 1 213 ? 15.891 10.306 14.821 1.00 42.69 213 PRO A CA 1
ATOM 1685 C C . PRO A 1 213 ? 14.788 9.939 15.822 1.00 42.69 213 PRO A C 1
ATOM 1687 O O . PRO A 1 213 ? 13.658 10.427 15.731 1.00 42.69 213 PRO A O 1
ATOM 1690 N N . SER A 1 214 ? 15.125 9.081 16.784 1.00 43.06 214 SER A N 1
ATOM 1691 C CA . SER A 1 214 ? 14.287 8.778 17.940 1.00 43.06 214 SER A CA 1
ATOM 1692 C C . SER A 1 214 ? 14.064 10.048 18.758 1.00 43.06 214 SER A C 1
ATOM 1694 O O . SER A 1 214 ? 15.013 10.729 19.145 1.00 43.06 214 SER A O 1
ATOM 1696 N N . SER A 1 215 ? 12.806 10.356 19.056 1.00 42.72 215 SER A N 1
ATOM 1697 C CA . SER A 1 215 ? 12.362 11.515 19.839 1.00 42.72 215 SER A CA 1
ATOM 1698 C C . SER A 1 215 ? 12.684 11.425 21.343 1.00 42.72 215 SER A C 1
ATOM 1700 O O . SER A 1 215 ? 11.928 11.951 22.155 1.00 42.72 215 SER A O 1
ATOM 1702 N N . GLU A 1 216 ? 13.772 10.753 21.728 1.00 44.22 216 GLU A N 1
ATOM 1703 C CA . GLU A 1 216 ? 14.209 10.654 23.129 1.00 44.22 216 GLU A CA 1
ATOM 1704 C C . GLU A 1 216 ? 15.198 11.751 23.543 1.00 44.22 216 GLU A C 1
ATOM 1706 O O . GLU A 1 216 ? 15.339 12.008 24.735 1.00 44.22 216 GLU A O 1
ATOM 1711 N N . ASP A 1 217 ? 15.798 12.479 22.597 1.00 37.22 217 ASP A N 1
ATOM 1712 C CA . ASP A 1 217 ? 16.581 13.673 22.920 1.00 37.22 217 ASP A CA 1
ATOM 1713 C C . ASP A 1 217 ? 15.707 14.923 22.778 1.00 37.22 217 ASP A C 1
ATOM 1715 O O . ASP A 1 217 ? 15.349 15.368 21.683 1.00 37.22 217 ASP A O 1
ATOM 1719 N N . GLY A 1 218 ? 15.317 15.484 23.922 1.00 40.09 218 GLY A N 1
ATOM 1720 C CA . GLY A 1 218 ? 14.544 16.714 24.018 1.00 40.09 218 GLY A CA 1
ATOM 1721 C C . GLY A 1 218 ? 15.261 17.892 23.356 1.00 40.09 218 GLY A C 1
ATOM 1722 O O . GLY A 1 218 ? 16.020 18.611 23.998 1.00 40.09 218 GLY A O 1
ATOM 1723 N N . GLY A 1 219 ? 14.987 18.135 22.075 1.00 35.72 219 GLY A N 1
ATOM 1724 C CA . GLY A 1 219 ? 15.491 19.315 21.383 1.00 35.72 219 GLY A CA 1
ATOM 1725 C C . GLY A 1 219 ? 15.403 19.229 19.864 1.00 35.72 219 GLY A C 1
ATOM 1726 O O . GLY A 1 219 ? 16.256 18.624 19.232 1.00 35.72 219 GLY A O 1
ATOM 1727 N N . LYS A 1 220 ? 14.449 19.984 19.297 1.00 36.47 220 LYS A N 1
ATOM 1728 C CA . LYS A 1 220 ? 14.207 20.275 17.864 1.00 36.47 220 LYS A CA 1
ATOM 1729 C C . LYS A 1 220 ? 13.406 19.216 17.089 1.00 36.47 220 LYS A C 1
ATOM 1731 O O . LYS A 1 220 ? 13.943 18.220 16.639 1.00 36.47 220 LYS A O 1
ATOM 1736 N N . SER A 1 221 ? 12.122 19.532 16.864 1.00 44.47 221 SER A N 1
ATOM 1737 C CA . SER A 1 221 ? 11.348 19.297 15.626 1.00 44.47 221 SER A CA 1
ATOM 1738 C C . SER A 1 221 ? 11.985 18.315 14.622 1.00 44.47 221 SER A C 1
ATOM 1740 O O . SER A 1 221 ? 12.538 18.742 13.606 1.00 44.47 221 SER A O 1
ATOM 1742 N N . GLY A 1 222 ? 11.910 17.009 14.888 1.00 44.38 222 GLY A N 1
ATOM 1743 C CA . GLY A 1 222 ? 12.319 15.993 13.920 1.00 44.38 222 GLY A CA 1
ATOM 1744 C C . GLY A 1 222 ? 11.402 16.048 12.698 1.00 44.38 222 GLY A C 1
ATOM 1745 O O . GLY A 1 222 ? 10.181 15.999 12.847 1.00 44.38 222 GLY A O 1
ATOM 1746 N N . LEU A 1 223 ? 11.965 16.192 11.493 1.00 53.06 223 LEU A N 1
ATOM 1747 C CA . LEU A 1 223 ? 11.182 16.121 10.258 1.00 53.06 223 LEU A CA 1
ATOM 1748 C C . LEU A 1 223 ? 10.453 14.774 10.202 1.00 53.06 223 LEU A C 1
ATOM 1750 O O . LEU A 1 223 ? 11.077 13.716 10.259 1.00 53.06 223 LEU A O 1
ATOM 1754 N N . HIS A 1 224 ? 9.130 14.812 10.069 1.00 69.38 224 HIS A N 1
ATOM 1755 C CA . HIS A 1 224 ? 8.318 13.617 9.884 1.00 69.38 224 HIS A CA 1
ATOM 1756 C C . HIS A 1 224 ? 8.679 12.943 8.547 1.00 69.38 224 HIS A C 1
ATOM 1758 O O . HIS A 1 224 ? 8.281 13.418 7.484 1.00 69.38 224 HIS A O 1
ATOM 1764 N N . THR A 1 225 ? 9.399 11.819 8.594 1.00 80.19 225 THR A N 1
ATOM 1765 C CA . THR A 1 225 ? 9.718 11.023 7.398 1.00 80.19 225 THR A CA 1
ATOM 1766 C C . THR A 1 225 ? 8.472 10.331 6.846 1.00 80.19 225 THR A C 1
ATOM 1768 O O . THR A 1 225 ? 7.789 9.595 7.562 1.00 80.19 225 THR A O 1
ATOM 1771 N N . ILE A 1 226 ? 8.187 10.526 5.562 1.00 87.12 226 ILE A N 1
ATOM 1772 C CA . ILE A 1 226 ? 7.185 9.767 4.810 1.00 87.12 226 ILE A CA 1
ATOM 1773 C C . ILE A 1 226 ? 7.851 8.476 4.328 1.00 87.12 226 ILE A C 1
ATOM 1775 O O . ILE A 1 226 ? 8.759 8.525 3.508 1.00 87.12 226 ILE A O 1
ATOM 1779 N N . ILE A 1 227 ? 7.408 7.316 4.812 1.00 91.81 227 ILE A N 1
ATOM 1780 C CA . ILE A 1 227 ? 7.913 6.022 4.331 1.00 91.81 227 ILE A CA 1
ATOM 1781 C C . ILE A 1 227 ? 6.925 5.461 3.310 1.00 91.81 227 ILE A C 1
ATOM 1783 O O . ILE A 1 227 ? 5.720 5.410 3.584 1.00 91.81 227 ILE A O 1
ATOM 1787 N N . VAL A 1 228 ? 7.423 5.042 2.145 1.00 95.81 228 VAL A N 1
ATOM 1788 C CA . VAL A 1 228 ? 6.612 4.497 1.051 1.00 95.81 228 VAL A CA 1
ATOM 1789 C C . VAL A 1 228 ? 7.214 3.194 0.543 1.00 95.81 228 VAL A C 1
ATOM 1791 O O . VAL A 1 228 ? 8.302 3.190 -0.024 1.00 95.81 228 VAL A O 1
ATOM 1794 N N . ALA A 1 229 ? 6.485 2.094 0.695 1.00 95.88 229 ALA A N 1
ATOM 1795 C CA . ALA A 1 229 ? 6.805 0.824 0.069 1.00 95.88 229 ALA A CA 1
ATOM 1796 C C . ALA A 1 229 ? 6.117 0.697 -1.293 1.00 95.88 229 ALA A C 1
ATOM 1798 O O . ALA A 1 229 ? 4.985 1.146 -1.493 1.00 95.88 229 ALA A O 1
ATOM 1799 N N . PHE A 1 230 ? 6.794 0.065 -2.245 1.00 97.75 230 PHE A N 1
ATOM 1800 C CA . PHE A 1 230 ? 6.254 -0.142 -3.579 1.00 97.75 230 PHE A CA 1
ATOM 1801 C C . PHE A 1 230 ? 6.685 -1.476 -4.179 1.00 97.75 230 PHE A C 1
ATOM 1803 O O . PHE A 1 230 ? 7.701 -2.071 -3.831 1.00 97.75 230 PHE A O 1
ATOM 1810 N N . CYS A 1 231 ? 5.891 -1.937 -5.138 1.00 96.19 231 CYS A N 1
ATOM 1811 C CA . CYS A 1 231 ? 6.298 -2.938 -6.112 1.00 96.19 231 CYS A CA 1
ATOM 1812 C C . CYS A 1 231 ? 5.761 -2.534 -7.491 1.00 96.19 231 CYS A C 1
ATOM 1814 O O . CYS A 1 231 ? 5.359 -1.388 -7.664 1.00 96.19 231 CYS A O 1
ATOM 1816 N N . ASN A 1 232 ? 5.711 -3.434 -8.476 1.00 96.75 232 ASN A N 1
ATOM 1817 C CA . ASN A 1 232 ? 5.210 -3.083 -9.810 1.00 96.75 232 ASN A CA 1
ATOM 1818 C C . ASN A 1 232 ? 3.752 -2.593 -9.822 1.00 96.75 232 ASN A C 1
ATOM 1820 O O . ASN A 1 232 ? 3.473 -1.590 -10.472 1.00 96.75 232 ASN A O 1
ATOM 1824 N N . THR A 1 233 ? 2.849 -3.256 -9.094 1.00 93.00 233 THR A N 1
ATOM 1825 C CA . THR A 1 233 ? 1.399 -2.965 -9.111 1.00 93.00 233 THR A CA 1
ATOM 1826 C C . THR A 1 233 ? 0.825 -2.486 -7.779 1.00 93.00 233 THR A C 1
ATOM 1828 O O . THR A 1 233 ? -0.299 -1.997 -7.748 1.00 93.00 233 THR A O 1
ATOM 1831 N N . GLY A 1 234 ? 1.583 -2.626 -6.688 1.00 91.31 234 GLY A N 1
ATOM 1832 C CA . GLY A 1 234 ? 1.159 -2.284 -5.326 1.00 91.31 234 GLY A CA 1
ATOM 1833 C C . GLY A 1 234 ? 0.844 -3.486 -4.426 1.00 91.31 234 GLY A C 1
ATOM 1834 O O . GLY A 1 234 ? 0.750 -3.305 -3.221 1.00 91.31 234 GLY A O 1
ATOM 1835 N N . GLU A 1 235 ? 0.757 -4.716 -4.949 1.00 89.31 235 GLU A N 1
ATOM 1836 C CA . GLU A 1 235 ? 0.418 -5.901 -4.134 1.00 89.31 235 GLU A CA 1
ATOM 1837 C C . GLU A 1 235 ? 1.493 -6.201 -3.071 1.00 89.31 235 GLU A C 1
ATOM 1839 O O . GLU A 1 235 ? 1.262 -6.051 -1.870 1.00 89.31 235 GLU A O 1
ATOM 1844 N N . ARG A 1 236 ? 2.704 -6.562 -3.526 1.00 91.56 236 ARG A N 1
ATOM 1845 C CA . ARG A 1 236 ? 3.889 -6.761 -2.670 1.00 91.56 236 ARG A CA 1
ATOM 1846 C C . ARG A 1 236 ? 4.260 -5.503 -1.877 1.00 91.56 236 ARG A C 1
ATOM 1848 O O . ARG A 1 236 ? 4.647 -5.615 -0.722 1.00 91.56 236 ARG A O 1
ATOM 1855 N N . GLY A 1 237 ? 4.110 -4.320 -2.478 1.00 93.56 237 GLY A N 1
ATOM 1856 C CA . GLY A 1 237 ? 4.337 -3.042 -1.797 1.00 93.56 237 GLY A CA 1
ATOM 1857 C C . GLY A 1 237 ? 3.428 -2.875 -0.581 1.00 93.56 237 GLY A C 1
ATOM 1858 O O . GLY A 1 237 ? 3.905 -2.511 0.486 1.00 93.56 237 GLY A O 1
ATOM 1859 N N . GLY A 1 238 ? 2.148 -3.240 -0.700 1.00 90.19 238 GLY A N 1
ATOM 1860 C CA . GLY A 1 238 ? 1.197 -3.186 0.405 1.00 90.19 238 GLY A CA 1
ATOM 1861 C C . GLY A 1 238 ? 1.502 -4.200 1.504 1.00 90.19 238 GLY A C 1
ATOM 1862 O O . GLY A 1 238 ? 1.436 -3.851 2.679 1.00 90.19 238 GLY A O 1
ATOM 1863 N N . ALA A 1 239 ? 1.919 -5.418 1.144 1.00 87.25 239 ALA A N 1
ATOM 1864 C CA . ALA A 1 239 ? 2.362 -6.408 2.128 1.00 87.25 239 ALA A CA 1
ATOM 1865 C C . ALA A 1 239 ? 3.602 -5.920 2.899 1.00 87.25 239 ALA A C 1
ATOM 1867 O O . ALA A 1 239 ? 3.639 -5.998 4.127 1.00 87.25 239 ALA A O 1
ATOM 1868 N N . ALA A 1 240 ? 4.582 -5.346 2.191 1.00 89.44 240 ALA A N 1
ATOM 1869 C CA . ALA A 1 240 ? 5.745 -4.720 2.813 1.00 89.44 240 ALA A CA 1
ATOM 1870 C C . ALA A 1 240 ? 5.346 -3.532 3.700 1.00 89.44 240 ALA A C 1
ATOM 1872 O O . ALA A 1 240 ? 5.835 -3.431 4.818 1.00 89.44 240 ALA A O 1
ATOM 1873 N N . ALA A 1 241 ? 4.433 -2.665 3.250 1.00 89.56 241 ALA A N 1
ATOM 1874 C CA . ALA A 1 241 ? 3.975 -1.513 4.022 1.00 89.56 241 ALA A CA 1
ATOM 1875 C C . ALA A 1 241 ? 3.334 -1.924 5.353 1.00 89.56 241 ALA A C 1
ATOM 1877 O O . ALA A 1 241 ? 3.644 -1.334 6.384 1.00 89.56 241 ALA A O 1
ATOM 1878 N N . LEU A 1 242 ? 2.469 -2.940 5.350 1.00 81.75 242 LEU A N 1
ATOM 1879 C CA . LEU A 1 242 ? 1.819 -3.436 6.566 1.00 81.75 242 LEU A CA 1
ATOM 1880 C C . LEU A 1 242 ? 2.845 -4.039 7.528 1.00 81.75 242 LEU A C 1
ATOM 1882 O O . LEU A 1 242 ? 2.950 -3.595 8.668 1.00 81.75 242 LEU A O 1
ATOM 1886 N N . SER A 1 243 ? 3.682 -4.951 7.026 1.00 81.38 243 SER A N 1
ATOM 1887 C CA . SER A 1 243 ? 4.725 -5.595 7.826 1.00 81.38 243 SER A CA 1
ATOM 1888 C C . SER A 1 243 ? 5.706 -4.576 8.414 1.00 81.38 243 SER A C 1
ATOM 1890 O O . SER A 1 243 ? 6.032 -4.646 9.595 1.00 81.38 243 SER A O 1
ATOM 1892 N N . LEU A 1 244 ? 6.179 -3.612 7.621 1.00 80.81 244 LEU A N 1
ATOM 1893 C CA . LEU A 1 244 ? 7.097 -2.573 8.093 1.00 80.81 244 LEU A CA 1
ATOM 1894 C C . LEU A 1 244 ? 6.414 -1.605 9.058 1.00 80.81 244 LEU A C 1
ATOM 1896 O O . LEU A 1 244 ? 7.061 -1.140 9.990 1.00 80.81 244 LEU A O 1
ATOM 1900 N N . SER A 1 245 ? 5.123 -1.311 8.869 1.00 80.69 245 SER A N 1
ATOM 1901 C CA . SER A 1 245 ? 4.398 -0.435 9.794 1.00 80.69 245 SER A CA 1
ATOM 1902 C C . SER A 1 245 ? 4.330 -1.026 11.198 1.00 80.69 245 SER A C 1
ATOM 1904 O O . SER A 1 245 ? 4.534 -0.305 12.174 1.00 80.69 245 SER A O 1
ATOM 1906 N N . GLU A 1 246 ? 4.094 -2.337 11.287 1.00 71.75 246 GLU A N 1
ATOM 1907 C CA . GLU A 1 246 ? 4.093 -3.085 12.546 1.00 71.75 246 GLU A CA 1
ATOM 1908 C C . GLU A 1 246 ? 5.480 -3.094 13.195 1.00 71.75 246 GLU A C 1
ATOM 1910 O O . GLU A 1 246 ? 5.613 -2.744 14.363 1.00 71.75 246 GLU A O 1
ATOM 1915 N N . HIS A 1 247 ? 6.525 -3.435 12.436 1.00 70.69 247 HIS A N 1
ATOM 1916 C CA . HIS A 1 247 ? 7.878 -3.575 12.985 1.00 70.69 247 HIS A CA 1
ATOM 1917 C C . HIS A 1 247 ? 8.500 -2.237 13.396 1.00 70.69 247 HIS A C 1
ATOM 1919 O O . HIS A 1 247 ? 9.201 -2.167 14.400 1.00 70.69 247 HIS A O 1
ATOM 1925 N N . LEU A 1 248 ? 8.256 -1.174 12.625 1.00 71.75 248 LEU A N 1
ATOM 1926 C CA . LEU A 1 248 ? 8.818 0.151 12.890 1.00 71.75 248 LEU A CA 1
ATOM 1927 C C . LEU A 1 248 ? 7.963 0.972 13.863 1.00 71.75 248 LEU A C 1
ATOM 1929 O O . LEU A 1 248 ? 8.364 2.081 14.214 1.00 71.75 248 LEU A O 1
ATOM 1933 N N . CYS A 1 249 ? 6.771 0.491 14.242 1.00 67.19 249 CYS A N 1
ATOM 1934 C CA . CYS A 1 249 ? 5.754 1.260 14.972 1.00 67.19 249 CYS A CA 1
ATOM 1935 C C . CYS A 1 249 ? 5.462 2.625 14.319 1.00 67.19 249 CYS A C 1
ATOM 1937 O O . CYS A 1 249 ? 5.243 3.637 14.991 1.00 67.19 249 CYS A O 1
ATOM 1939 N N . ARG A 1 250 ? 5.499 2.681 12.984 1.00 71.06 250 ARG A N 1
ATOM 1940 C CA . ARG A 1 250 ? 5.374 3.915 12.198 1.00 71.06 250 ARG A CA 1
ATOM 1941 C C . ARG A 1 250 ? 4.500 3.694 10.986 1.00 71.06 250 ARG A C 1
ATOM 1943 O O . ARG A 1 250 ? 4.297 2.588 10.515 1.00 71.06 250 ARG A O 1
ATOM 1950 N N . LYS A 1 251 ? 3.978 4.786 10.447 1.00 80.00 251 LYS A N 1
ATOM 1951 C CA . LYS A 1 251 ? 3.111 4.737 9.276 1.00 80.00 251 LYS A CA 1
ATOM 1952 C C . LYS A 1 251 ? 3.934 4.550 8.002 1.00 80.00 251 LYS A C 1
ATOM 1954 O O . LYS A 1 251 ? 4.625 5.480 7.586 1.00 80.00 251 LYS A O 1
ATOM 1959 N N . VAL A 1 252 ? 3.781 3.400 7.349 1.00 86.31 252 VAL A N 1
ATOM 1960 C CA . VAL A 1 252 ? 4.320 3.142 6.008 1.00 86.31 252 VAL A CA 1
ATOM 1961 C C . VAL A 1 252 ? 3.179 3.138 4.995 1.00 86.31 252 VAL A C 1
ATOM 1963 O O . VAL A 1 252 ? 2.138 2.517 5.208 1.00 86.31 252 VAL A O 1
ATOM 1966 N N . HIS A 1 253 ? 3.358 3.867 3.897 1.00 93.56 253 HIS A N 1
ATOM 1967 C CA . HIS A 1 253 ? 2.378 3.939 2.820 1.00 93.56 253 HIS A CA 1
ATOM 1968 C C . HIS A 1 253 ? 2.716 2.930 1.721 1.00 93.56 253 HIS A C 1
ATOM 1970 O O . HIS A 1 253 ? 3.882 2.642 1.477 1.00 93.56 253 HIS A O 1
ATOM 1976 N N . ASN A 1 254 ? 1.706 2.425 1.024 1.00 95.81 254 ASN A N 1
ATOM 1977 C CA . ASN A 1 254 ? 1.861 1.709 -0.233 1.00 95.81 254 ASN A CA 1
ATOM 1978 C C . ASN A 1 254 ? 1.695 2.677 -1.406 1.00 95.81 254 ASN A C 1
ATOM 1980 O O . ASN A 1 254 ? 0.747 3.467 -1.433 1.00 95.81 254 ASN A O 1
ATOM 1984 N N . LEU A 1 255 ? 2.587 2.598 -2.389 1.00 97.31 255 LEU A N 1
ATOM 1985 C CA . LEU A 1 255 ? 2.464 3.363 -3.625 1.00 97.31 255 LEU A CA 1
ATOM 1986 C C . LEU A 1 255 ? 1.294 2.835 -4.466 1.00 97.31 255 LEU A C 1
ATOM 1988 O O . LEU A 1 255 ? 1.366 1.739 -5.033 1.00 97.31 255 LEU A O 1
ATOM 1992 N N . TYR A 1 256 ? 0.232 3.632 -4.582 1.00 95.44 256 TYR A N 1
ATOM 1993 C CA . TYR A 1 256 ? -0.962 3.244 -5.324 1.00 95.44 256 TYR A CA 1
ATOM 1994 C C . TYR A 1 256 ? -0.654 3.051 -6.812 1.00 95.44 256 TYR A C 1
ATOM 1996 O O . TYR A 1 256 ? -0.065 3.915 -7.461 1.00 95.44 256 TYR A O 1
ATOM 2004 N N . GLY A 1 257 ? -1.036 1.897 -7.363 1.00 94.31 257 GLY A N 1
ATOM 2005 C CA . GLY A 1 257 ? -0.714 1.520 -8.743 1.00 94.31 257 GLY A CA 1
ATOM 2006 C C . GLY A 1 257 ? 0.759 1.172 -8.987 1.00 94.31 257 GLY A C 1
ATOM 2007 O O . GLY A 1 257 ? 1.118 0.843 -10.123 1.00 94.31 257 GLY A O 1
ATOM 2008 N N . GLY A 1 258 ? 1.590 1.202 -7.942 1.00 97.62 258 GLY A N 1
ATOM 2009 C CA . GLY A 1 258 ? 2.983 0.779 -7.952 1.00 97.62 258 GLY A CA 1
ATOM 2010 C C . GLY A 1 258 ? 3.881 1.517 -8.947 1.00 97.62 258 GLY A C 1
ATOM 2011 O O . GLY A 1 258 ? 3.569 2.587 -9.475 1.00 97.62 258 GLY A O 1
ATOM 2012 N N . LEU A 1 259 ? 5.029 0.899 -9.216 1.00 98.19 259 LEU A N 1
ATOM 2013 C CA . LEU A 1 259 ? 6.071 1.421 -10.089 1.00 98.19 259 LEU A CA 1
ATOM 2014 C C . LEU A 1 259 ? 5.600 1.589 -11.538 1.00 98.19 259 LEU A C 1
ATOM 2016 O O . LEU A 1 259 ? 6.073 2.486 -12.228 1.00 98.19 259 LEU A O 1
ATOM 2020 N N . ILE A 1 260 ? 4.648 0.766 -11.996 1.00 97.81 260 ILE A N 1
ATOM 2021 C CA . ILE A 1 260 ? 4.055 0.897 -13.333 1.00 97.81 260 ILE A CA 1
ATOM 2022 C C . ILE A 1 260 ? 3.350 2.247 -13.469 1.00 97.81 260 ILE A C 1
ATOM 2024 O O . ILE A 1 260 ? 3.590 2.961 -14.443 1.00 97.81 260 ILE A O 1
ATOM 2028 N N . HIS A 1 261 ? 2.502 2.623 -12.505 1.00 97.56 261 HIS A N 1
ATOM 2029 C CA . HIS A 1 261 ? 1.828 3.917 -12.567 1.00 97.56 261 HIS A CA 1
ATOM 2030 C C . HIS A 1 261 ? 2.815 5.074 -12.407 1.00 97.56 261 HIS A C 1
ATOM 2032 O O . HIS A 1 261 ? 2.793 5.987 -13.229 1.00 97.56 261 HIS A O 1
ATOM 2038 N N . TYR A 1 262 ? 3.725 4.985 -11.432 1.00 98.19 262 TYR A N 1
ATOM 2039 C CA . TYR A 1 262 ? 4.795 5.966 -11.232 1.00 98.19 262 TYR A CA 1
ATOM 2040 C C . TYR A 1 262 ? 5.589 6.228 -12.517 1.00 98.19 262 TYR A C 1
ATOM 2042 O O . TYR A 1 262 ? 5.752 7.375 -12.929 1.00 98.19 262 TYR A O 1
ATOM 2050 N N . PHE A 1 263 ? 6.016 5.170 -13.209 1.00 98.00 263 PHE A N 1
ATOM 2051 C CA . PHE A 1 263 ? 6.740 5.285 -14.471 1.00 98.00 263 PHE A CA 1
ATOM 2052 C C . PHE A 1 263 ? 5.880 5.906 -15.578 1.00 98.00 263 PHE A C 1
ATOM 2054 O O . PHE A 1 263 ? 6.350 6.785 -16.305 1.00 98.00 263 PHE A O 1
ATOM 2061 N N . ASN A 1 264 ? 4.615 5.486 -15.685 1.00 96.94 264 ASN A N 1
ATOM 2062 C CA . ASN A 1 264 ? 3.669 5.981 -16.684 1.00 96.94 264 ASN A CA 1
ATOM 2063 C C . ASN A 1 264 ? 3.428 7.492 -16.595 1.00 96.94 264 ASN A C 1
ATOM 2065 O O . ASN A 1 264 ? 3.251 8.124 -17.634 1.00 96.94 264 ASN A O 1
ATOM 2069 N N . ILE A 1 265 ? 3.437 8.065 -15.389 1.00 95.88 265 ILE A N 1
ATOM 2070 C CA . ILE A 1 265 ? 3.239 9.508 -15.178 1.00 95.88 265 ILE A CA 1
ATOM 2071 C C . ILE A 1 265 ? 4.541 10.322 -15.222 1.00 95.88 265 ILE A C 1
ATOM 2073 O O . ILE A 1 265 ? 4.539 11.503 -14.890 1.00 95.88 265 ILE A O 1
ATOM 2077 N N . GLY A 1 266 ? 5.651 9.713 -15.649 1.00 95.81 266 GLY A N 1
ATOM 2078 C CA . GLY A 1 266 ? 6.929 10.408 -15.829 1.00 95.81 266 GLY A CA 1
ATOM 2079 C C . GLY A 1 266 ? 7.904 10.278 -14.660 1.00 95.81 266 GLY A C 1
ATOM 2080 O O . GLY A 1 266 ? 8.935 10.944 -14.667 1.00 95.81 266 GLY A O 1
ATOM 2081 N N . GLY A 1 267 ? 7.627 9.406 -13.689 1.00 97.31 267 GLY A N 1
ATOM 2082 C CA . GLY A 1 267 ? 8.559 9.093 -12.612 1.00 97.31 267 GLY A CA 1
ATOM 2083 C C . GLY A 1 267 ? 9.931 8.653 -13.137 1.00 97.31 267 GLY A C 1
ATOM 2084 O O . GLY A 1 267 ? 10.038 7.963 -14.161 1.00 97.31 267 GLY A O 1
ATOM 2085 N N . ARG A 1 268 ? 10.989 9.093 -12.448 1.00 97.25 268 ARG A N 1
ATOM 2086 C CA . ARG A 1 268 ? 12.386 8.849 -12.826 1.00 97.25 268 ARG A CA 1
ATOM 2087 C C . ARG A 1 268 ? 12.823 7.473 -12.335 1.00 97.25 268 ARG A C 1
ATOM 2089 O O . ARG A 1 268 ? 12.626 7.147 -11.168 1.00 97.25 268 ARG A O 1
ATOM 2096 N N . LEU A 1 269 ? 13.447 6.699 -13.217 1.00 98.19 269 LEU A N 1
ATOM 2097 C CA . LEU A 1 269 ? 14.090 5.434 -12.877 1.00 98.19 269 LEU A CA 1
ATOM 2098 C C . LEU A 1 269 ? 15.583 5.527 -13.168 1.00 98.19 269 LEU A C 1
ATOM 2100 O O . LEU A 1 269 ? 15.986 6.236 -14.092 1.00 98.19 269 LEU A O 1
ATOM 2104 N N . VAL A 1 270 ? 16.378 4.804 -12.386 1.00 98.06 270 VAL A N 1
ATOM 2105 C CA . VAL A 1 270 ? 17.828 4.711 -12.557 1.00 98.06 270 VAL A CA 1
ATOM 2106 C C . VAL A 1 270 ? 18.287 3.265 -12.663 1.00 98.06 270 VAL A C 1
ATOM 2108 O O . VAL A 1 270 ? 17.626 2.366 -12.140 1.00 98.06 270 VAL A O 1
ATOM 2111 N N . ASP A 1 271 ? 19.395 3.040 -13.357 1.00 96.88 271 ASP A N 1
ATOM 2112 C CA . ASP A 1 271 ? 20.087 1.753 -13.397 1.00 96.88 271 ASP A CA 1
ATOM 2113 C C . ASP A 1 271 ? 20.954 1.518 -12.141 1.00 96.88 271 ASP A C 1
ATOM 2115 O O . ASP A 1 271 ? 20.918 2.284 -11.174 1.00 96.88 271 ASP A O 1
ATOM 2119 N N . SER A 1 272 ? 21.746 0.441 -12.141 1.00 93.88 272 SER A N 1
ATOM 2120 C CA . SER A 1 272 ? 22.650 0.101 -11.032 1.00 93.88 272 SER A CA 1
ATOM 2121 C C . SER A 1 272 ? 23.773 1.115 -10.799 1.00 93.88 272 SER A C 1
ATOM 2123 O O . SER A 1 272 ? 24.376 1.107 -9.729 1.00 93.88 272 SER A O 1
ATOM 2125 N N . GLU A 1 273 ? 24.075 1.962 -11.783 1.00 94.50 273 GLU A N 1
ATOM 2126 C CA . GLU A 1 273 ? 25.076 3.028 -11.687 1.00 94.50 273 GLU A CA 1
ATOM 2127 C C . GLU A 1 273 ? 24.449 4.375 -11.288 1.00 94.50 273 GLU A C 1
ATOM 2129 O O . GLU A 1 273 ? 25.157 5.367 -11.118 1.00 94.50 273 GLU A O 1
ATOM 2134 N N . GLY A 1 274 ? 23.124 4.426 -11.112 1.00 94.31 274 GLY A N 1
ATOM 2135 C CA . GLY A 1 274 ? 22.392 5.648 -10.793 1.00 94.31 274 GLY A CA 1
ATOM 2136 C C . GLY A 1 274 ? 22.094 6.530 -12.011 1.00 94.31 274 GLY A C 1
ATOM 2137 O O . GLY A 1 274 ? 21.659 7.673 -11.832 1.00 94.31 274 GLY A O 1
ATOM 2138 N N . GLN A 1 275 ? 22.314 6.030 -13.232 1.00 96.88 275 GLN A N 1
ATOM 2139 C CA . GLN A 1 275 ? 22.044 6.758 -14.472 1.00 96.88 275 GLN A CA 1
ATOM 2140 C C . GLN A 1 275 ? 20.581 6.607 -14.891 1.00 96.88 275 GLN A C 1
ATOM 2142 O O . GLN A 1 275 ? 19.973 5.557 -14.691 1.00 96.88 275 GLN A O 1
ATOM 2147 N N . ASP A 1 276 ? 20.009 7.655 -15.487 1.00 97.44 276 ASP A N 1
ATOM 2148 C CA . ASP A 1 276 ? 18.613 7.652 -15.935 1.00 97.44 276 ASP A CA 1
ATOM 2149 C C . ASP A 1 276 ? 18.369 6.570 -16.983 1.00 97.44 276 ASP A C 1
ATOM 2151 O O . ASP A 1 276 ? 19.057 6.504 -18.003 1.00 97.44 276 ASP A O 1
ATOM 2155 N N . ILE A 1 277 ? 17.327 5.769 -16.765 1.00 97.38 277 ILE A N 1
ATOM 2156 C CA . ILE A 1 277 ? 16.950 4.700 -17.682 1.00 97.38 277 ILE A CA 1
ATOM 2157 C C . ILE A 1 277 ? 15.446 4.707 -17.959 1.00 97.38 277 ILE A C 1
ATOM 2159 O O . ILE A 1 277 ? 14.611 4.874 -17.072 1.00 97.38 277 ILE A O 1
ATOM 2163 N N . GLU A 1 278 ? 15.080 4.481 -19.220 1.00 96.50 278 GLU A N 1
ATOM 2164 C CA . GLU A 1 278 ? 13.686 4.303 -19.647 1.00 96.50 278 GLU A CA 1
ATOM 2165 C C . GLU A 1 278 ? 13.326 2.821 -19.795 1.00 96.50 278 GLU A C 1
ATOM 2167 O O . GLU A 1 278 ? 12.709 2.412 -20.777 1.00 96.50 278 GLU A O 1
ATOM 2172 N N . ALA A 1 279 ? 13.745 1.988 -18.846 1.00 96.56 279 ALA A N 1
ATOM 2173 C CA . ALA A 1 279 ? 13.441 0.563 -18.827 1.00 96.56 279 ALA A CA 1
ATOM 2174 C C . ALA A 1 279 ? 12.804 0.200 -17.488 1.00 96.56 279 ALA A C 1
ATOM 2176 O O . ALA A 1 279 ? 13.356 0.508 -16.444 1.00 96.56 279 ALA A O 1
ATOM 2177 N N . LEU A 1 280 ? 11.651 -0.463 -17.528 1.00 96.94 280 LEU A N 1
ATOM 2178 C CA . LEU A 1 280 ? 10.948 -0.989 -16.364 1.00 96.94 280 LEU A CA 1
ATOM 2179 C C . LEU A 1 280 ? 10.656 -2.469 -16.596 1.00 96.94 280 LEU A C 1
ATOM 2181 O O . LEU A 1 280 ? 9.949 -2.823 -17.544 1.00 96.94 280 LEU A O 1
ATOM 2185 N N . HIS A 1 281 ? 11.133 -3.335 -15.703 1.00 97.06 281 HIS A N 1
ATOM 2186 C CA . HIS A 1 281 ? 10.725 -4.737 -15.694 1.00 97.06 281 HIS A CA 1
ATOM 2187 C C . HIS A 1 281 ? 9.255 -4.847 -15.243 1.00 97.06 281 HIS A C 1
ATOM 2189 O O . HIS A 1 281 ? 8.967 -4.597 -14.071 1.00 97.06 281 HIS A O 1
ATOM 2195 N N . PRO A 1 282 ? 8.304 -5.268 -16.101 1.00 94.06 282 PRO A N 1
ATOM 2196 C CA . PRO A 1 282 ? 6.875 -5.274 -15.762 1.00 94.06 282 PRO A CA 1
ATOM 2197 C C . PRO A 1 282 ? 6.490 -6.396 -14.786 1.00 94.06 282 PRO A C 1
ATOM 2199 O O . PRO A 1 282 ? 5.377 -6.430 -14.271 1.00 94.06 282 PRO A O 1
ATOM 2202 N N . GLY A 1 283 ? 7.391 -7.348 -14.542 1.00 91.31 283 GLY A N 1
ATOM 2203 C CA . GLY A 1 283 ? 7.151 -8.540 -13.723 1.00 91.31 283 GLY A CA 1
ATOM 2204 C C . GLY A 1 283 ? 6.515 -9.664 -14.536 1.00 91.31 283 GLY A C 1
ATOM 2205 O O . GLY A 1 283 ? 6.908 -10.816 -14.394 1.00 91.31 283 GLY A O 1
ATOM 2206 N N . SER A 1 284 ? 5.607 -9.327 -15.456 1.00 90.19 284 SER A N 1
ATOM 2207 C CA . SER A 1 284 ? 5.064 -10.276 -16.426 1.00 90.19 284 SER A CA 1
ATOM 2208 C C . SER A 1 284 ? 4.602 -9.620 -17.729 1.00 90.19 284 SER A C 1
ATOM 2210 O O . SER A 1 284 ? 4.451 -8.397 -17.814 1.00 90.19 284 SER A O 1
ATOM 2212 N N . ARG A 1 285 ? 4.349 -10.430 -18.769 1.00 88.19 285 ARG A N 1
ATOM 2213 C CA . ARG A 1 285 ? 3.827 -9.927 -20.056 1.00 88.19 285 ARG A CA 1
ATOM 2214 C C . ARG A 1 285 ? 2.439 -9.318 -19.911 1.00 88.19 285 ARG A C 1
ATOM 2216 O O . ARG A 1 285 ? 2.147 -8.320 -20.563 1.00 88.19 285 ARG A O 1
ATOM 2223 N N . LYS A 1 286 ? 1.598 -9.883 -19.038 1.00 89.50 286 LYS A N 1
ATOM 2224 C CA . LYS A 1 286 ? 0.279 -9.320 -18.731 1.00 89.50 286 LYS A CA 1
ATOM 2225 C C . LYS A 1 286 ? 0.424 -7.908 -18.165 1.00 89.50 286 LYS A C 1
ATOM 2227 O O . LYS A 1 286 ? -0.304 -7.010 -18.574 1.00 89.50 286 LYS A O 1
ATOM 2232 N N . MET A 1 287 ? 1.381 -7.710 -17.258 1.00 91.69 287 MET A N 1
ATOM 2233 C CA . MET A 1 287 ? 1.619 -6.406 -16.633 1.00 91.69 287 MET A CA 1
ATOM 2234 C C . MET A 1 287 ? 2.210 -5.381 -17.602 1.00 91.69 287 MET A C 1
ATOM 2236 O O . MET A 1 287 ? 1.882 -4.200 -17.511 1.00 91.69 287 MET A O 1
ATOM 2240 N N . ALA A 1 288 ? 2.993 -5.825 -18.590 1.00 92.19 288 ALA A N 1
ATOM 2241 C CA . ALA A 1 288 ? 3.530 -4.951 -19.633 1.00 92.19 288 ALA A CA 1
ATOM 2242 C C . ALA A 1 288 ? 2.434 -4.197 -20.404 1.00 92.19 288 ALA A C 1
ATOM 2244 O O . ALA A 1 288 ? 2.644 -3.055 -20.799 1.00 92.19 288 ALA A O 1
ATOM 2245 N N . GLY A 1 289 ? 1.248 -4.799 -20.565 1.00 91.31 289 GLY A N 1
ATOM 2246 C CA . GLY A 1 289 ? 0.107 -4.173 -21.241 1.00 91.31 289 GLY A CA 1
ATOM 2247 C C . GLY A 1 289 ? -0.472 -2.942 -20.531 1.00 91.31 289 GLY A C 1
ATOM 2248 O O . GLY A 1 289 ? -1.267 -2.222 -21.131 1.00 91.31 289 GLY A O 1
ATOM 2249 N N . TYR A 1 290 ? -0.086 -2.687 -19.277 1.00 94.31 290 TYR A N 1
ATOM 2250 C CA . TYR A 1 290 ? -0.485 -1.495 -18.522 1.00 94.31 290 TYR A CA 1
ATOM 2251 C C . TYR A 1 290 ? 0.582 -0.395 -18.518 1.00 94.31 290 TYR A C 1
ATOM 2253 O O . TYR A 1 290 ? 0.337 0.689 -17.986 1.00 94.31 290 TYR A O 1
ATOM 2261 N N . ILE A 1 291 ? 1.752 -0.640 -19.112 1.00 94.94 291 ILE A N 1
ATOM 2262 C CA . ILE A 1 291 ? 2.784 0.379 -19.293 1.00 94.94 291 ILE A CA 1
ATOM 2263 C C . ILE A 1 291 ? 2.458 1.156 -20.571 1.00 94.94 291 ILE A C 1
ATOM 2265 O O . ILE A 1 291 ? 2.517 0.616 -21.673 1.00 94.94 291 ILE A O 1
ATOM 2269 N N . VAL A 1 292 ? 2.078 2.423 -20.413 1.00 93.88 292 VAL A N 1
ATOM 2270 C CA . VAL A 1 292 ? 1.718 3.320 -21.524 1.00 93.88 292 VAL A CA 1
ATOM 2271 C C . VAL A 1 292 ? 2.882 4.210 -21.951 1.00 93.88 292 VAL A C 1
ATOM 2273 O O . VAL A 1 292 ? 2.909 4.683 -23.086 1.00 93.88 292 VAL A O 1
ATOM 2276 N N . ARG A 1 293 ? 3.858 4.427 -21.062 1.00 93.44 293 ARG A N 1
ATOM 2277 C CA . ARG A 1 293 ? 5.106 5.117 -21.396 1.00 93.44 293 ARG A CA 1
ATOM 2278 C C . ARG A 1 293 ? 6.015 4.192 -22.207 1.00 93.44 293 ARG A C 1
ATOM 2280 O O . ARG A 1 293 ? 6.003 2.976 -22.025 1.00 93.44 293 ARG A O 1
ATOM 2287 N N . LYS A 1 294 ? 6.833 4.765 -23.095 1.00 95.31 294 LYS A N 1
ATOM 2288 C CA . LYS A 1 294 ? 7.867 4.014 -23.818 1.00 95.31 294 LYS A CA 1
ATOM 2289 C C . LYS A 1 294 ? 8.753 3.264 -22.817 1.00 95.31 294 LYS A C 1
ATOM 2291 O O . LYS A 1 294 ? 9.330 3.880 -21.929 1.00 95.31 294 LYS A O 1
ATOM 2296 N N . ASN A 1 295 ? 8.847 1.949 -22.982 1.00 95.88 295 ASN A N 1
ATOM 2297 C CA . ASN A 1 295 ? 9.627 1.072 -22.120 1.00 95.88 295 ASN A CA 1
ATOM 2298 C C . ASN A 1 295 ? 10.660 0.312 -22.959 1.00 95.88 295 ASN A C 1
ATOM 2300 O O . ASN A 1 295 ? 10.296 -0.481 -23.825 1.00 95.88 295 ASN A O 1
ATOM 2304 N N . CYS A 1 296 ? 11.940 0.560 -22.698 1.00 95.88 296 CYS A N 1
ATOM 2305 C CA . CYS A 1 296 ? 13.078 -0.053 -23.380 1.00 95.88 296 CYS A CA 1
ATOM 2306 C C . CYS A 1 296 ? 13.421 -1.456 -22.850 1.00 95.88 296 CYS A C 1
ATOM 2308 O O . CYS A 1 296 ? 14.376 -2.070 -23.322 1.00 95.88 296 CYS A O 1
ATOM 2310 N N . PHE A 1 297 ? 12.655 -1.991 -21.894 1.00 94.19 297 PHE A N 1
ATOM 2311 C CA . PHE A 1 297 ? 12.831 -3.358 -21.415 1.00 94.19 297 PHE A CA 1
ATOM 2312 C C . PHE A 1 297 ? 12.404 -4.402 -22.477 1.00 94.19 297 PHE A C 1
ATOM 2314 O O . PHE A 1 297 ? 11.276 -4.348 -22.982 1.00 94.19 297 PHE A O 1
ATOM 2321 N N . PRO A 1 298 ? 13.252 -5.395 -22.813 1.00 90.38 298 PRO A N 1
ATOM 2322 C CA . PRO A 1 298 ? 12.948 -6.372 -23.857 1.00 90.38 298 PRO A CA 1
ATOM 2323 C C . PRO A 1 298 ? 11.946 -7.434 -23.372 1.00 90.38 298 PRO A C 1
ATOM 2325 O O . PRO A 1 298 ? 12.319 -8.408 -22.723 1.00 90.38 298 PRO A O 1
ATOM 2328 N N . LEU A 1 299 ? 10.668 -7.312 -23.753 1.00 85.75 299 LEU A N 1
ATOM 2329 C CA . LEU A 1 299 ? 9.584 -8.218 -23.313 1.00 85.75 299 LEU A CA 1
ATOM 2330 C C . LEU A 1 299 ? 9.768 -9.697 -23.699 1.00 85.75 299 LEU A C 1
ATOM 2332 O O . LEU A 1 299 ? 9.176 -10.572 -23.067 1.00 85.75 299 LEU A O 1
ATOM 2336 N N . LEU A 1 300 ? 10.583 -9.990 -24.717 1.00 78.69 300 LEU A N 1
ATOM 2337 C CA . LEU A 1 300 ? 10.921 -11.364 -25.110 1.00 78.69 300 LEU A CA 1
ATOM 2338 C C . LEU A 1 300 ? 11.695 -12.115 -24.017 1.00 78.69 300 LEU A C 1
ATOM 2340 O O . LEU A 1 300 ? 11.667 -13.341 -24.006 1.00 78.69 300 LEU A O 1
ATOM 2344 N N . SER A 1 301 ? 12.333 -11.391 -23.091 1.00 78.50 301 SER A N 1
ATOM 2345 C CA . SER A 1 301 ? 13.018 -11.972 -21.932 1.00 78.50 301 SER A CA 1
ATOM 2346 C C . SER A 1 301 ? 12.057 -12.538 -20.878 1.00 78.50 301 SER A C 1
ATOM 2348 O O . SER A 1 301 ? 12.474 -13.323 -20.030 1.00 78.50 301 SER A O 1
ATOM 2350 N N . LEU A 1 302 ? 10.764 -12.188 -20.937 1.00 80.75 302 LEU A N 1
ATOM 2351 C CA . LEU A 1 302 ? 9.765 -12.671 -19.986 1.00 80.75 302 LEU A CA 1
ATOM 2352 C C . LEU A 1 302 ? 9.253 -14.065 -20.373 1.00 80.75 302 LEU A C 1
ATOM 2354 O O . LEU A 1 302 ? 8.943 -14.288 -21.557 1.00 80.75 302 LEU A O 1
ATOM 2358 N N . PRO A 1 303 ? 9.068 -14.968 -19.389 1.00 70.44 303 PRO A N 1
ATOM 2359 C CA . PRO A 1 303 ? 8.477 -16.280 -19.623 1.00 70.44 303 PRO A CA 1
ATOM 2360 C C . PRO A 1 303 ? 7.091 -16.153 -20.272 1.00 70.44 303 PRO A C 1
ATOM 2362 O O . PRO A 1 303 ? 6.352 -15.192 -20.048 1.00 70.44 303 PRO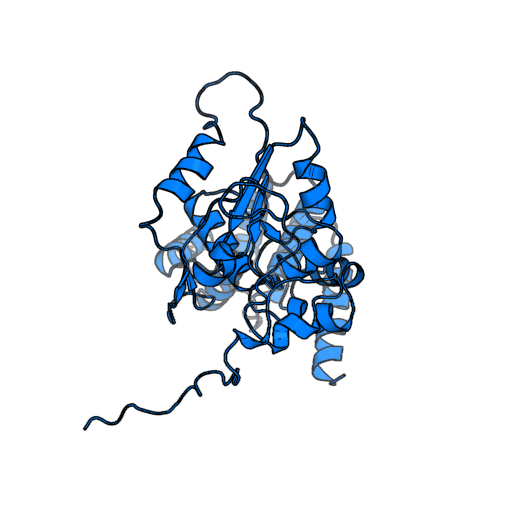 A O 1
ATOM 2365 N N . ALA A 1 304 ? 6.761 -17.110 -21.141 1.00 59.97 304 ALA A N 1
ATOM 2366 C CA . ALA A 1 304 ? 5.582 -17.045 -22.004 1.00 59.97 304 ALA A CA 1
ATOM 2367 C C . ALA A 1 304 ? 4.247 -17.323 -21.285 1.00 59.97 304 ALA A C 1
ATOM 2369 O O . ALA A 1 304 ? 3.204 -17.047 -21.872 1.00 59.97 304 ALA A O 1
ATOM 2370 N N . ASP A 1 305 ? 4.268 -17.845 -20.053 1.00 57.16 305 ASP A N 1
ATOM 2371 C CA . ASP A 1 305 ? 3.090 -18.405 -19.381 1.00 57.16 305 ASP A CA 1
ATOM 2372 C C . ASP A 1 305 ? 2.974 -17.890 -17.929 1.00 57.16 305 ASP A C 1
ATOM 2374 O O . ASP A 1 305 ? 3.759 -18.264 -17.059 1.00 57.16 305 ASP A O 1
ATOM 2378 N N . ASP A 1 306 ? 1.978 -17.035 -17.669 1.00 55.25 306 ASP A N 1
ATOM 2379 C CA . ASP A 1 306 ? 1.523 -16.612 -16.330 1.00 55.25 306 ASP A CA 1
ATOM 2380 C C . ASP A 1 306 ? 0.415 -17.573 -15.852 1.00 55.25 306 ASP A C 1
ATOM 2382 O O . ASP A 1 306 ? -0.719 -17.164 -15.582 1.00 55.25 306 ASP A O 1
ATOM 2386 N N . ARG A 1 307 ? 0.686 -18.881 -15.776 1.00 39.34 307 ARG A N 1
ATOM 2387 C CA . ARG A 1 307 ? -0.235 -19.762 -15.047 1.00 39.34 307 ARG A CA 1
ATOM 2388 C C . ARG A 1 307 ? 0.016 -19.575 -13.550 1.00 39.34 307 ARG A C 1
ATOM 2390 O O . ARG A 1 307 ? 1.127 -19.870 -13.105 1.00 39.34 307 ARG A O 1
ATOM 2397 N N . PRO A 1 308 ? -0.964 -19.112 -12.746 1.00 34.78 308 PRO A N 1
ATOM 2398 C CA . PRO A 1 308 ? -0.851 -19.294 -11.307 1.00 34.78 308 PRO A CA 1
ATOM 2399 C C . PRO A 1 308 ? -0.678 -20.800 -11.059 1.00 34.78 308 PRO A C 1
ATOM 2401 O O . PRO A 1 308 ? -1.370 -21.588 -11.716 1.00 34.78 308 PRO A O 1
ATOM 2404 N N . PRO A 1 309 ? 0.238 -21.238 -10.175 1.00 34.00 309 PRO A N 1
ATOM 2405 C CA . PRO A 1 309 ? 0.245 -22.631 -9.765 1.00 34.00 309 PRO A CA 1
ATOM 2406 C C . PRO A 1 309 ? -1.159 -22.941 -9.249 1.00 34.00 309 PRO A C 1
ATOM 2408 O O . PRO A 1 309 ? -1.658 -22.272 -8.343 1.00 34.00 309 PRO A O 1
ATOM 2411 N N . LEU A 1 310 ? -1.829 -23.892 -9.902 1.00 33.41 310 LEU A N 1
ATOM 2412 C CA . LEU A 1 310 ? -3.137 -24.363 -9.480 1.00 33.41 310 LEU A CA 1
ATOM 2413 C C . LEU A 1 310 ? -2.999 -24.820 -8.026 1.00 33.41 310 LEU A C 1
ATOM 2415 O O . LEU A 1 310 ? -2.250 -25.755 -7.737 1.00 33.41 310 LEU A O 1
ATOM 2419 N N . LEU A 1 311 ? -3.706 -24.151 -7.114 1.00 37.94 311 LEU A N 1
ATOM 2420 C CA . LEU A 1 311 ? -3.934 -24.676 -5.776 1.00 37.94 311 LEU A CA 1
ATOM 2421 C C . LEU A 1 311 ? -4.596 -26.050 -5.954 1.00 37.94 311 LEU A C 1
ATOM 2423 O O . LEU A 1 311 ? -5.724 -26.127 -6.436 1.00 37.94 311 LEU A O 1
ATOM 2427 N N . GLY A 1 312 ? -3.890 -27.127 -5.603 1.00 38.81 312 GLY A N 1
ATOM 2428 C CA . GLY A 1 312 ? -4.511 -28.446 -5.466 1.00 38.81 312 GLY A CA 1
ATOM 2429 C C . GLY A 1 312 ? -3.991 -29.591 -6.335 1.00 38.81 312 GLY A C 1
ATOM 2430 O O . GLY A 1 312 ? -4.738 -30.544 -6.530 1.00 38.81 312 GLY A O 1
ATOM 2431 N N . GLN A 1 313 ? -2.738 -29.595 -6.798 1.00 34.62 313 GLN A N 1
ATOM 2432 C CA . GLN A 1 313 ? -2.097 -30.879 -7.115 1.00 34.62 313 GLN A CA 1
ATOM 2433 C C . GLN A 1 313 ? -1.197 -31.299 -5.958 1.00 34.62 313 GLN A C 1
ATOM 2435 O O . GLN A 1 313 ? -0.134 -30.727 -5.728 1.00 34.62 313 GLN A O 1
ATOM 2440 N N . ARG A 1 314 ? -1.682 -32.296 -5.204 1.00 39.47 314 ARG A N 1
ATOM 2441 C CA . ARG A 1 314 ? -0.859 -33.111 -4.314 1.00 39.47 314 ARG A CA 1
ATOM 2442 C C . ARG A 1 314 ? 0.363 -33.562 -5.108 1.00 39.47 314 ARG A C 1
ATOM 2444 O O . ARG A 1 314 ? 0.219 -34.209 -6.143 1.00 39.47 314 ARG A O 1
ATOM 2451 N N . LEU A 1 315 ? 1.546 -33.210 -4.614 1.00 37.88 315 LEU A N 1
ATOM 2452 C CA . LEU A 1 315 ? 2.767 -33.930 -4.937 1.00 37.88 315 LEU A CA 1
ATOM 2453 C C . LEU A 1 315 ? 2.612 -35.327 -4.335 1.00 37.88 315 LEU A C 1
ATOM 2455 O O . LEU A 1 315 ? 3.020 -35.577 -3.202 1.00 37.88 315 LEU A O 1
ATOM 2459 N N . ASP A 1 316 ? 1.954 -36.214 -5.075 1.00 43.28 316 ASP A N 1
ATOM 2460 C CA . ASP A 1 316 ? 2.097 -37.634 -4.828 1.00 43.28 316 ASP A CA 1
ATOM 2461 C C . ASP A 1 316 ? 3.524 -38.008 -5.224 1.00 43.28 316 ASP A C 1
ATOM 2463 O O . ASP A 1 316 ? 3.953 -37.886 -6.372 1.00 43.28 316 ASP A O 1
ATOM 2467 N N . GLN A 1 317 ? 4.255 -38.395 -4.186 1.00 40.28 317 GLN A N 1
ATOM 2468 C CA . GLN A 1 317 ? 5.583 -38.976 -4.202 1.00 40.28 317 GLN A CA 1
ATOM 2469 C C . GLN A 1 317 ? 5.706 -40.047 -5.290 1.00 40.28 317 GLN A C 1
ATOM 2471 O O . GLN A 1 317 ? 4.912 -40.991 -5.290 1.00 40.28 317 GLN A O 1
ATOM 2476 N N . ARG A 1 318 ? 6.749 -39.951 -6.122 1.00 40.41 318 ARG A N 1
ATOM 2477 C CA . ARG A 1 318 ? 7.610 -41.075 -6.524 1.00 40.41 318 ARG A CA 1
ATOM 2478 C C . ARG A 1 318 ? 9.021 -40.581 -6.793 1.00 40.41 318 ARG A C 1
ATOM 2480 O O . ARG A 1 318 ? 9.143 -39.511 -7.426 1.00 40.41 318 ARG A O 1
#